Protein AF-A0A2C9L199-F1 (afdb_monomer)

Foldseek 3Di:
DPPDPDDAAEWKDFQDKDKDQDDDFPVCVVVVPPDPDAIKIWGKIKFFCVRPVDQVSVQPDWDFPDQADPPTDTDIFDWGFPDWDDDVVQRMIITGTMHRPDDPVRSVVSNVVNVVCVVVQVVQLVVCQVCLVPVQKKWKWICQRVHHIDIWIDGWDDWDDPDPAKIKTWADTDDDPSHGGIWMARGNPGIFTFHAADPVGITMTMD

Organism: Biomphalaria glabrata (NCBI:txid6526)

Solvent-accessible surface area (backbone atoms only — not comparable to full-atom values): 11311 Å² total; per-residue (Å²): 120,88,95,54,92,66,94,81,50,44,19,60,44,73,75,44,69,47,80,42,87,73,62,74,44,72,66,38,68,75,67,74,50,92,68,72,79,47,63,29,36,34,39,34,33,40,29,14,22,88,74,42,72,47,68,71,53,42,66,73,46,72,48,77,46,77,44,61,43,91,86,38,68,89,43,72,44,78,44,50,59,80,44,76,50,73,40,78,92,50,29,30,22,39,34,37,30,33,36,74,78,74,52,68,68,58,53,50,51,51,43,52,50,40,51,50,47,53,62,48,47,54,54,46,31,66,73,26,46,91,42,25,89,75,68,23,41,28,39,34,47,25,17,48,63,60,42,46,48,44,78,35,71,39,44,51,76,51,77,47,75,80,52,104,78,32,46,35,40,30,27,78,49,78,78,56,88,25,24,35,6,9,44,32,37,39,46,34,78,47,70,28,31,27,60,48,70,49,95,89,69,38,31,36,28,24,88

Mean predicted aligned error: 4.93 Å

pLDDT: mean 90.8, std 9.37, range [50.22, 98.5]

InterPro domains:
  IPR009003 Peptidase S1, PA clan [SSF50494] (42-189)

Nearest PDB structures (foldseek):
  5vx6-assembly1_A  TM=5.239E-01  e=3.974E-01  Bacillus subtilis subsp. subtilis str. 168
  1jyj-assembly1_A  TM=2.561E-01  e=2.816E+00  Homo sapiens
  1qab-assembly1_F  TM=2.633E-01  e=4.352E+00  Homo sapiens
  5vx6-assembly2_B  TM=8.909E-02  e=1.179E+00  Bacillus subtilis subsp. subtilis str. 168

Structure (mmCIF, N/CA/C/O backbone):
data_AF-A0A2C9L199-F1
#
_entry.id   AF-A0A2C9L199-F1
#
loop_
_atom_site.group_PDB
_atom_site.id
_atom_site.type_symbol
_atom_site.label_atom_id
_atom_site.label_alt_id
_atom_site.label_comp_id
_atom_site.label_asym_id
_atom_site.label_entity_id
_atom_site.label_seq_id
_atom_site.pdbx_PDB_ins_code
_atom_site.Cartn_x
_atom_site.Cartn_y
_atom_site.Cartn_z
_atom_site.occupancy
_atom_site.B_iso_or_equiv
_atom_site.auth_seq_id
_atom_site.auth_comp_id
_atom_site.auth_asym_id
_atom_site.auth_atom_id
_atom_site.pdbx_PDB_model_num
ATOM 1 N N . MET A 1 1 ? -15.754 8.294 -11.434 1.00 50.22 1 MET A N 1
ATOM 2 C CA . MET A 1 1 ? -15.777 9.774 -11.381 1.00 50.22 1 MET A CA 1
ATOM 3 C C . MET A 1 1 ? -15.516 10.193 -9.942 1.00 50.22 1 MET A C 1
ATOM 5 O O . MET A 1 1 ? -16.009 9.514 -9.053 1.00 50.22 1 MET A O 1
ATOM 9 N N . LYS A 1 2 ? -14.719 11.241 -9.700 1.00 56.12 2 LYS A N 1
ATOM 10 C CA . LYS A 1 2 ? -14.556 11.824 -8.353 1.00 56.12 2 LYS A CA 1
ATOM 11 C C . LYS A 1 2 ? -15.868 12.516 -7.947 1.00 56.12 2 LYS A C 1
ATOM 13 O O . LYS A 1 2 ? -16.535 13.062 -8.824 1.00 56.12 2 LYS A O 1
ATOM 18 N N . GLY A 1 3 ? -16.266 12.445 -6.675 1.00 58.81 3 GLY A N 1
ATOM 19 C CA . GLY A 1 3 ? -17.515 13.061 -6.192 1.00 58.81 3 GLY A CA 1
ATOM 20 C C . GLY A 1 3 ? -18.831 12.371 -6.602 1.00 58.81 3 GLY A C 1
ATOM 21 O O . GLY A 1 3 ? -19.904 12.936 -6.402 1.00 58.81 3 GLY A O 1
ATOM 22 N N . SER A 1 4 ? -18.798 11.160 -7.173 1.00 67.75 4 SER A N 1
ATOM 23 C CA . SER A 1 4 ? -20.016 10.385 -7.472 1.00 67.75 4 SER A CA 1
ATOM 24 C C . SER A 1 4 ? -20.514 9.595 -6.256 1.00 67.75 4 SER A C 1
ATOM 26 O O . SER A 1 4 ? -19.703 9.050 -5.515 1.00 67.75 4 SER A O 1
ATOM 28 N N . LYS A 1 5 ? -21.837 9.414 -6.117 1.00 72.62 5 LYS A N 1
ATOM 29 C CA . LYS A 1 5 ? -22.463 8.603 -5.046 1.00 72.62 5 LYS A CA 1
ATOM 30 C C . LYS A 1 5 ? -22.294 7.078 -5.196 1.00 72.62 5 LYS A C 1
ATOM 32 O O . LYS A 1 5 ? -22.809 6.327 -4.375 1.00 72.62 5 LYS A O 1
ATOM 37 N N . SER A 1 6 ? -21.638 6.598 -6.252 1.00 79.12 6 SER A N 1
ATOM 38 C CA . SER A 1 6 ? -21.415 5.164 -6.464 1.00 79.12 6 SER A CA 1
ATOM 39 C C . SER A 1 6 ? -20.339 4.628 -5.522 1.00 79.12 6 SER A C 1
ATOM 41 O O . SER A 1 6 ? -19.287 5.257 -5.383 1.00 79.12 6 SER A O 1
ATOM 43 N N . LEU A 1 7 ? -20.563 3.436 -4.960 1.00 83.62 7 LEU A N 1
ATOM 44 C CA . LEU A 1 7 ? -19.547 2.714 -4.197 1.00 83.62 7 LEU A CA 1
ATOM 45 C C . LEU A 1 7 ? -18.272 2.562 -5.038 1.00 83.62 7 LEU A C 1
ATOM 47 O O . LEU A 1 7 ? -18.317 2.096 -6.178 1.00 83.62 7 LEU A O 1
ATOM 51 N N . ARG A 1 8 ? -17.136 2.958 -4.463 1.00 88.38 8 ARG A N 1
ATOM 52 C CA . ARG A 1 8 ? -15.810 2.738 -5.037 1.00 88.38 8 ARG A CA 1
ATOM 53 C C . ARG A 1 8 ? -15.030 1.822 -4.119 1.00 88.38 8 ARG A C 1
ATOM 55 O O . ARG A 1 8 ? -15.041 1.978 -2.905 1.00 88.38 8 ARG A O 1
ATOM 62 N N . THR A 1 9 ? -14.331 0.889 -4.734 1.00 93.25 9 THR A N 1
ATOM 63 C CA . THR A 1 9 ? -13.426 -0.033 -4.061 1.00 93.25 9 THR A CA 1
ATOM 64 C C . THR A 1 9 ? -12.028 0.196 -4.603 1.00 93.25 9 THR A C 1
ATOM 66 O O . THR A 1 9 ? -11.862 0.367 -5.813 1.00 93.25 9 THR A O 1
ATOM 69 N N . GLY A 1 10 ? -11.037 0.148 -3.728 1.00 94.19 10 GLY A N 1
ATOM 70 C CA . GLY A 1 10 ? -9.632 0.188 -4.096 1.00 94.19 10 GLY A CA 1
ATOM 71 C C . GLY A 1 10 ? -8.822 -0.709 -3.177 1.00 94.19 10 GLY A C 1
ATOM 72 O O . GLY A 1 10 ? -9.361 -1.405 -2.315 1.00 94.19 10 GLY A O 1
ATOM 73 N N . SER A 1 11 ? -7.516 -0.689 -3.379 1.00 97.06 11 SER A N 1
ATOM 74 C CA . SER A 1 11 ? -6.556 -1.375 -2.524 1.00 97.06 11 SER A CA 1
ATOM 75 C C . SER A 1 11 ? -5.876 -0.380 -1.584 1.00 97.06 11 SER A C 1
ATOM 77 O O . SER A 1 11 ? -5.923 0.832 -1.793 1.00 97.06 11 SER A O 1
ATOM 79 N N . GLY A 1 12 ? -5.236 -0.888 -0.540 1.00 96.00 12 GLY A N 1
ATOM 80 C CA . GLY A 1 12 ? -4.424 -0.084 0.361 1.00 96.00 12 GLY A CA 1
ATOM 81 C C . GLY A 1 12 ? -3.566 -0.971 1.248 1.00 96.00 12 GLY A C 1
ATOM 82 O O . GLY A 1 12 ? -3.796 -2.178 1.350 1.00 96.00 12 GLY A O 1
ATOM 83 N N . ILE A 1 13 ? -2.577 -0.364 1.894 1.00 96.50 13 ILE A N 1
ATOM 84 C CA . ILE A 1 13 ? -1.652 -1.045 2.798 1.00 96.50 13 ILE A CA 1
ATOM 85 C C . ILE A 1 13 ? -1.701 -0.404 4.184 1.00 96.50 13 ILE A C 1
ATOM 87 O O . ILE A 1 13 ? -1.623 0.815 4.330 1.00 96.50 13 ILE A O 1
ATOM 91 N N . VAL A 1 14 ? -1.817 -1.234 5.222 1.00 97.19 14 VAL A N 1
ATOM 92 C CA . VAL A 1 14 ? -1.644 -0.790 6.610 1.00 97.19 14 VAL A CA 1
ATOM 93 C C . VAL A 1 14 ? -0.146 -0.663 6.871 1.00 97.19 14 VAL A C 1
ATOM 95 O O . VAL A 1 14 ? 0.569 -1.661 6.884 1.00 97.19 14 VAL A O 1
ATOM 98 N N . LYS A 1 15 ? 0.330 0.566 7.068 1.00 96.00 15 LYS A N 1
ATOM 99 C CA . LYS A 1 15 ? 1.745 0.894 7.291 1.00 96.00 15 LYS A CA 1
ATOM 100 C C . LYS A 1 15 ? 2.148 0.879 8.752 1.00 96.00 15 LYS A C 1
ATOM 102 O O . LYS A 1 15 ? 3.305 0.633 9.059 1.00 96.00 15 LYS A O 1
ATOM 107 N N . ALA A 1 16 ? 1.217 1.190 9.644 1.00 96.88 16 ALA A N 1
ATOM 108 C CA . ALA A 1 16 ? 1.479 1.198 11.071 1.00 96.88 16 ALA A CA 1
ATOM 109 C C . ALA A 1 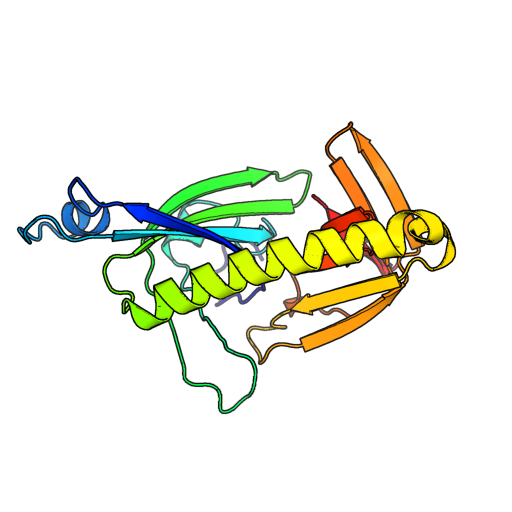16 ? 0.195 0.979 11.862 1.00 96.88 16 ALA A C 1
ATOM 111 O O . ALA A 1 16 ? -0.899 1.348 11.430 1.00 96.88 16 ALA A O 1
ATOM 112 N N . VAL A 1 17 ? 0.360 0.427 13.061 1.00 96.62 17 VAL A N 1
ATOM 113 C CA . VAL A 1 17 ? -0.707 0.274 14.050 1.00 96.62 17 VAL A CA 1
ATOM 114 C C . VAL A 1 17 ? -0.225 0.868 15.367 1.00 96.62 17 VAL A C 1
ATOM 116 O O . VAL A 1 17 ? 0.598 0.284 16.076 1.00 96.62 17 VAL A O 1
ATOM 119 N N . ILE A 1 18 ? -0.738 2.050 15.691 1.00 95.56 18 ILE A N 1
ATOM 120 C CA . ILE A 1 18 ? -0.311 2.846 16.840 1.00 95.56 18 ILE A CA 1
ATOM 121 C C . ILE A 1 18 ? -1.309 2.626 17.974 1.00 95.56 18 ILE A C 1
ATOM 123 O O . ILE A 1 18 ? -2.512 2.786 17.791 1.00 95.56 18 ILE A O 1
ATOM 127 N N . LYS A 1 19 ? -0.812 2.239 19.154 1.00 93.81 19 LYS A N 1
ATOM 128 C CA . LYS A 1 19 ? -1.625 2.056 20.365 1.00 93.81 19 LYS A CA 1
ATOM 129 C C . LYS A 1 19 ? -1.560 3.311 21.224 1.00 93.81 19 LYS A C 1
ATOM 131 O O . LYS A 1 19 ? -0.477 3.692 21.666 1.00 93.81 19 LYS A O 1
ATOM 136 N N . TRP A 1 20 ? -2.720 3.843 21.579 1.00 91.12 20 TRP A N 1
ATOM 137 C CA . TRP A 1 20 ? -2.856 4.958 22.503 1.00 91.12 20 TRP A CA 1
ATOM 138 C C . TRP A 1 20 ? -3.371 4.450 23.849 1.00 91.12 20 TRP A C 1
ATOM 140 O O . TRP A 1 20 ? -4.387 3.759 23.933 1.00 91.12 20 TRP A O 1
ATOM 150 N N . LYS A 1 21 ? -2.605 4.725 24.911 1.00 80.31 21 LYS A N 1
ATOM 151 C CA . LYS A 1 21 ? -2.875 4.231 26.274 1.00 80.31 21 LYS A CA 1
ATOM 152 C C . LYS A 1 21 ? -3.556 5.260 27.178 1.00 80.31 21 LYS A C 1
ATOM 154 O O . LYS A 1 21 ? -3.957 4.897 28.274 1.00 80.31 21 LYS A O 1
ATOM 159 N N . ARG A 1 22 ? -3.603 6.530 26.771 1.00 75.62 22 ARG A N 1
ATOM 160 C CA . ARG A 1 22 ? -4.098 7.647 27.584 1.00 75.62 22 ARG A CA 1
ATOM 161 C C . ARG A 1 22 ? -4.940 8.581 26.729 1.00 75.62 22 ARG A C 1
ATOM 163 O O . ARG A 1 22 ? -4.673 8.733 25.536 1.00 75.62 22 ARG A O 1
ATOM 170 N N . GLY A 1 23 ? -5.906 9.230 27.369 1.00 76.19 23 GLY A N 1
ATOM 171 C CA . GLY A 1 23 ? -6.819 10.170 26.731 1.00 76.19 23 GLY A CA 1
ATOM 172 C C . GLY A 1 23 ? -8.068 9.508 26.152 1.00 76.19 23 GLY A C 1
ATOM 173 O O . GLY A 1 23 ? -8.107 8.311 25.873 1.00 76.19 23 GLY A O 1
ATOM 174 N N . ARG A 1 24 ? -9.111 10.323 25.975 1.00 79.50 24 ARG A N 1
ATOM 175 C CA . ARG A 1 24 ? -10.386 9.894 25.391 1.00 79.50 24 ARG A CA 1
ATOM 176 C C . ARG A 1 24 ? -10.207 9.523 23.922 1.00 79.50 24 ARG A C 1
ATOM 178 O O . ARG A 1 24 ? -9.628 10.308 23.169 1.00 79.50 24 ARG A O 1
ATOM 185 N N . CYS A 1 25 ? -10.757 8.372 23.536 1.00 83.94 25 CYS A N 1
ATOM 186 C CA . CYS A 1 25 ? -10.909 7.977 22.141 1.00 83.94 25 CYS A CA 1
ATOM 187 C C . CYS A 1 25 ? -11.573 9.133 21.364 1.00 83.9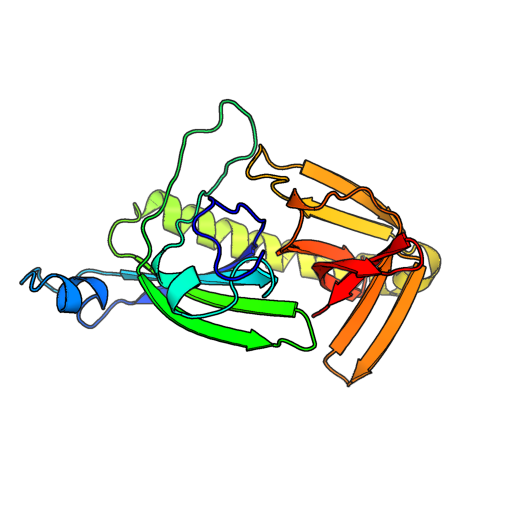4 25 CYS A C 1
ATOM 189 O O . CYS A 1 25 ? -12.609 9.643 21.803 1.00 83.94 25 CYS A O 1
ATOM 191 N N . PRO A 1 26 ? -11.005 9.579 20.230 1.00 83.25 26 PRO A N 1
ATOM 192 C CA . PRO A 1 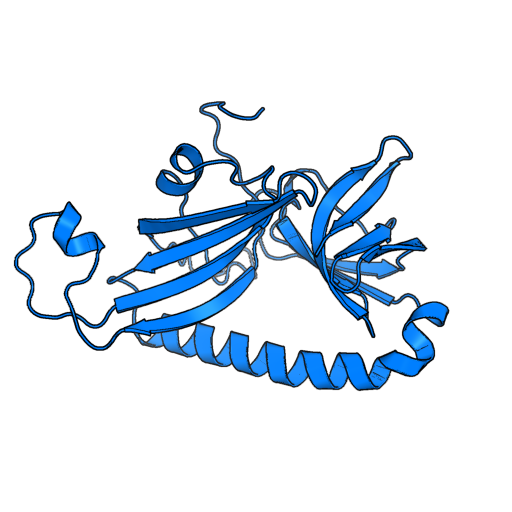26 ? -11.605 10.645 19.430 1.00 83.25 26 PRO A CA 1
ATOM 193 C C . PRO A 1 26 ? -13.059 10.362 19.015 1.00 83.25 26 PRO A C 1
ATOM 195 O O . PRO A 1 26 ? -13.873 11.281 18.997 1.00 83.25 26 PRO A O 1
ATOM 198 N N . ILE A 1 27 ? -13.407 9.089 18.793 1.00 81.31 27 ILE A N 1
ATOM 199 C CA . ILE A 1 27 ? -14.770 8.650 18.449 1.00 81.31 27 ILE A CA 1
ATOM 200 C C . ILE A 1 27 ? -15.756 8.935 19.590 1.00 81.31 27 ILE A C 1
ATOM 202 O O . ILE A 1 27 ? -16.865 9.405 19.344 1.00 81.31 27 ILE A O 1
ATOM 206 N N . ASP A 1 28 ? -15.349 8.729 20.848 1.00 72.69 28 ASP A N 1
ATOM 207 C CA . ASP A 1 28 ? -16.223 8.954 22.009 1.00 72.69 28 ASP A CA 1
ATOM 208 C C . ASP A 1 28 ? -16.608 10.432 22.160 1.00 72.69 28 ASP A C 1
ATOM 210 O O . ASP A 1 28 ? -17.718 10.737 22.600 1.00 72.69 28 ASP A O 1
ATOM 214 N N . ARG A 1 29 ? -15.721 11.358 21.753 1.00 64.25 29 ARG A N 1
ATOM 215 C CA . ARG A 1 29 ? -16.032 12.799 21.724 1.00 64.25 29 ARG A CA 1
ATOM 216 C C . ARG A 1 29 ? -17.127 13.121 20.715 1.00 64.25 29 ARG A C 1
ATOM 218 O O . ARG A 1 29 ? -17.928 14.008 20.971 1.00 64.25 29 ARG A O 1
ATOM 225 N N . TYR A 1 30 ? -17.151 12.410 19.592 1.00 64.31 30 TYR A N 1
ATOM 226 C CA . TYR A 1 30 ? -18.154 12.608 18.552 1.00 64.31 30 TYR A CA 1
ATOM 227 C C . TYR A 1 30 ? -19.511 12.015 18.951 1.00 64.31 30 TYR A C 1
ATOM 229 O O . TYR A 1 30 ? -20.556 12.586 18.661 1.00 64.31 30 TYR A O 1
ATOM 237 N N . GLN A 1 31 ? -19.502 10.888 19.668 1.00 67.94 31 GLN A N 1
ATOM 238 C CA . GLN A 1 31 ? -20.718 10.176 20.072 1.00 67.94 31 GLN A CA 1
ATOM 239 C C . GLN A 1 31 ? -21.296 10.632 21.425 1.00 67.94 31 GLN A C 1
ATOM 241 O O . GLN A 1 31 ? -22.269 10.041 21.890 1.00 67.94 31 GLN A O 1
ATOM 246 N N . ASN A 1 32 ? -20.709 11.645 22.083 1.00 65.62 32 ASN A N 1
ATOM 247 C CA . ASN A 1 32 ? -21.075 12.086 23.440 1.00 65.62 32 ASN A CA 1
ATOM 248 C C . ASN A 1 32 ? -21.171 10.930 24.457 1.00 65.62 32 ASN A C 1
ATOM 250 O O . ASN A 1 32 ? -21.944 10.984 25.415 1.00 65.62 32 ASN A O 1
ATOM 254 N N . SER A 1 33 ? -20.385 9.864 24.264 1.00 64.69 33 SER A N 1
ATOM 255 C CA . SER A 1 33 ? -20.436 8.696 25.139 1.00 64.69 33 SER A CA 1
ATOM 256 C C . SER A 1 33 ? -19.431 8.864 26.283 1.00 64.69 33 SER A C 1
ATOM 258 O O . SER A 1 33 ? -18.224 8.973 26.072 1.00 64.69 33 SER A O 1
ATOM 260 N N . PHE A 1 34 ? -19.925 8.922 27.523 1.00 59.59 34 PHE A N 1
ATOM 261 C CA . PHE A 1 34 ? -19.111 9.028 28.743 1.00 59.59 34 PHE A CA 1
ATOM 262 C C . PHE A 1 34 ? -18.516 7.669 29.145 1.00 59.59 34 PHE A C 1
ATOM 264 O O . PHE A 1 34 ? -18.682 7.193 30.269 1.00 59.59 34 PHE A O 1
ATOM 271 N N . LYS A 1 35 ? -17.839 6.994 28.213 1.00 60.88 35 LYS A N 1
ATOM 272 C CA . LYS A 1 35 ? -17.130 5.753 28.533 1.00 60.88 35 LYS A CA 1
ATOM 273 C C . LYS A 1 35 ? -15.764 6.092 29.156 1.00 60.88 35 LYS A C 1
ATOM 275 O O . LYS A 1 35 ? -15.116 7.042 28.712 1.00 60.88 35 LYS A O 1
ATOM 280 N N . PRO A 1 36 ? -15.334 5.361 30.205 1.00 60.81 36 PRO A N 1
ATOM 281 C CA . PRO A 1 36 ? -14.030 5.570 30.837 1.00 60.81 36 PRO A CA 1
ATOM 282 C C . PRO A 1 36 ? -12.899 5.389 29.821 1.00 60.81 36 PRO A C 1
ATOM 284 O O . PRO A 1 36 ? -13.115 4.775 28.778 1.00 60.81 36 PRO A O 1
ATOM 287 N N . GLU A 1 37 ? -11.709 5.917 30.133 1.00 61.22 37 GLU A N 1
ATOM 288 C CA . GLU A 1 37 ? -10.519 5.899 29.270 1.00 61.22 37 GLU A CA 1
ATOM 289 C C . GLU A 1 37 ? -10.288 4.523 28.628 1.00 61.22 37 GLU A C 1
ATOM 291 O O . GLU A 1 37 ? -9.718 3.607 29.223 1.00 61.22 37 GLU A O 1
ATOM 296 N N . LYS A 1 38 ? -10.758 4.370 27.388 1.00 70.62 38 LYS A N 1
ATOM 297 C CA . LYS A 1 38 ? -10.537 3.170 26.598 1.00 70.62 38 LYS A CA 1
ATOM 298 C C . LYS A 1 38 ? -9.224 3.306 25.856 1.00 70.62 38 LYS A C 1
ATOM 300 O O . LYS A 1 38 ? -8.942 4.327 25.232 1.00 70.62 38 LYS A O 1
ATOM 305 N N . GLN A 1 39 ? -8.448 2.230 25.881 1.00 85.81 39 GLN A N 1
ATOM 306 C CA . GLN A 1 39 ? -7.393 2.031 24.902 1.00 85.81 39 GLN A CA 1
ATOM 307 C C . GLN A 1 39 ? -7.994 2.145 23.496 1.00 85.81 39 GLN A C 1
ATOM 309 O O . GLN A 1 39 ? -9.039 1.559 23.216 1.00 85.81 39 GLN A O 1
ATOM 314 N N . TRP A 1 40 ? -7.308 2.869 22.620 1.00 90.69 40 TRP A N 1
ATOM 315 C CA . TRP A 1 40 ? -7.702 3.029 21.227 1.00 90.69 40 TRP A CA 1
ATOM 316 C C . TRP A 1 40 ? -6.492 2.931 20.306 1.00 90.69 40 TRP A C 1
ATOM 318 O O . TRP A 1 40 ? -5.338 2.909 20.758 1.00 90.69 40 TRP A O 1
ATOM 328 N N . TRP A 1 41 ? -6.755 2.819 19.008 1.00 93.50 41 TRP A N 1
ATOM 329 C CA . TRP A 1 41 ? -5.719 2.582 18.013 1.00 93.50 41 TRP A CA 1
ATOM 330 C C . TRP A 1 41 ? -5.875 3.493 16.805 1.00 93.50 41 TRP A C 1
ATOM 332 O O . TRP A 1 41 ? -6.990 3.847 16.425 1.00 93.50 41 TRP A O 1
ATOM 342 N N . THR A 1 42 ? -4.741 3.817 16.192 1.00 95.56 42 THR A N 1
ATOM 343 C CA . THR A 1 42 ? -4.671 4.432 14.865 1.00 95.56 42 THR A CA 1
ATOM 344 C C . THR A 1 42 ? -4.059 3.427 13.903 1.00 95.56 42 THR A C 1
ATOM 346 O O . THR A 1 42 ? -2.935 2.967 14.121 1.00 95.56 42 THR A O 1
ATOM 349 N N . LEU A 1 43 ? -4.782 3.095 12.838 1.00 96.62 43 LEU A N 1
ATOM 350 C CA . LEU A 1 43 ? -4.243 2.396 11.679 1.00 96.62 43 LEU A CA 1
ATOM 351 C C . LEU A 1 43 ? -3.817 3.451 10.664 1.00 96.62 43 LEU A C 1
ATOM 353 O O . LEU A 1 43 ? -4.655 4.209 10.183 1.00 96.62 43 LEU A O 1
ATOM 357 N N . ARG A 1 44 ? -2.529 3.503 10.336 1.00 97.19 44 ARG A N 1
ATOM 358 C CA . ARG A 1 44 ? -2.046 4.356 9.251 1.00 97.19 44 ARG A CA 1
ATOM 359 C C . ARG A 1 44 ? -2.155 3.578 7.948 1.00 97.19 44 ARG A C 1
ATOM 361 O O . ARG A 1 44 ? -1.439 2.591 7.775 1.00 97.19 44 ARG A O 1
ATOM 368 N N . VAL A 1 45 ? -3.055 3.994 7.066 1.00 97.12 45 VAL A N 1
ATOM 369 C CA . VAL A 1 45 ? -3.353 3.315 5.799 1.00 97.12 45 VAL A CA 1
ATOM 370 C C . VAL A 1 45 ? -2.901 4.186 4.643 1.00 97.12 45 VAL A C 1
ATOM 372 O O . VAL A 1 45 ? -3.214 5.371 4.611 1.00 97.12 45 VAL A O 1
ATOM 375 N N . LEU A 1 46 ? -2.179 3.596 3.696 1.00 96.38 46 LEU A N 1
ATOM 376 C CA . LEU A 1 46 ? -1.756 4.274 2.479 1.00 96.38 46 LEU A CA 1
ATOM 377 C C . LEU A 1 46 ? -2.495 3.672 1.275 1.00 96.38 46 LEU A C 1
ATOM 379 O O . LEU A 1 46 ? -2.615 2.451 1.157 1.00 96.38 46 LEU A O 1
ATOM 383 N N . THR A 1 47 ? -3.037 4.535 0.422 1.00 96.56 47 THR A N 1
ATOM 384 C CA . THR A 1 47 ? -3.778 4.194 -0.803 1.00 96.56 47 THR A CA 1
ATOM 385 C C . THR A 1 47 ? -3.547 5.278 -1.864 1.00 96.56 47 THR A C 1
ATOM 387 O O . THR A 1 47 ? -2.770 6.207 -1.641 1.00 96.56 47 THR A O 1
ATOM 390 N N . ALA A 1 48 ? -4.200 5.175 -3.023 1.00 95.38 48 ALA A N 1
ATOM 391 C CA . ALA A 1 48 ? -4.117 6.196 -4.060 1.00 95.38 48 ALA A CA 1
ATOM 392 C C . ALA A 1 48 ? -5.108 7.350 -3.814 1.00 95.38 48 ALA A C 1
ATOM 394 O O . ALA A 1 48 ? -6.243 7.129 -3.378 1.00 95.38 48 ALA A O 1
ATOM 395 N N . ALA A 1 49 ? -4.719 8.586 -4.140 1.00 94.25 49 ALA A N 1
ATOM 396 C CA . ALA A 1 49 ? -5.587 9.767 -4.010 1.00 94.25 49 ALA A CA 1
ATOM 397 C C . ALA A 1 49 ? -6.795 9.729 -4.960 1.00 94.25 49 ALA A C 1
ATOM 399 O O . ALA A 1 49 ? -7.807 10.391 -4.733 1.00 94.25 49 ALA A O 1
ATOM 400 N N . ASN A 1 50 ? -6.720 8.941 -6.030 1.00 91.44 50 ASN A N 1
ATOM 401 C CA . ASN A 1 50 ? -7.844 8.663 -6.913 1.00 91.44 50 ASN A CA 1
ATOM 402 C C . ASN A 1 50 ? -8.886 7.698 -6.298 1.00 91.44 50 ASN A C 1
ATOM 404 O O . ASN A 1 50 ? -10.030 7.678 -6.769 1.00 91.44 50 ASN A O 1
ATOM 408 N N . VAL A 1 51 ? -8.522 6.957 -5.239 1.00 92.88 51 VAL A N 1
ATOM 409 C CA . VAL A 1 51 ? -9.432 6.117 -4.443 1.00 92.88 51 VAL A CA 1
ATOM 410 C C . VAL A 1 51 ? -10.10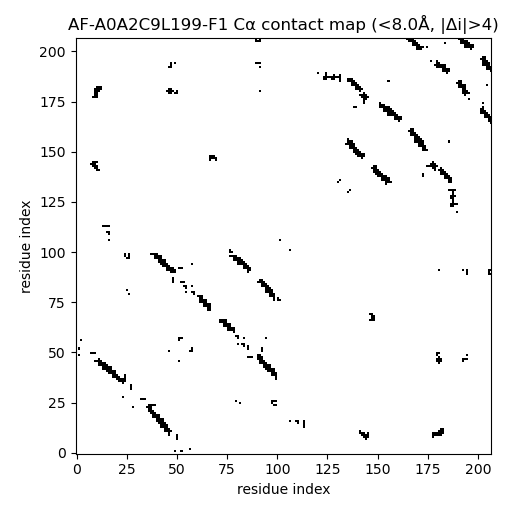3 6.971 -3.370 1.00 92.88 51 VAL A C 1
ATOM 412 O O . VAL A 1 51 ? -11.332 7.004 -3.321 1.00 92.88 51 VAL A O 1
ATOM 415 N N . ILE A 1 52 ? -9.307 7.686 -2.562 1.00 93.38 52 ILE A N 1
ATOM 416 C CA . ILE A 1 52 ? -9.781 8.585 -1.494 1.00 93.38 52 ILE A CA 1
ATOM 417 C C . ILE A 1 52 ? -9.099 9.945 -1.645 1.00 93.38 52 ILE A C 1
ATOM 419 O O . ILE A 1 52 ? -7.911 10.092 -1.349 1.00 93.38 52 ILE A O 1
ATOM 423 N N . PHE A 1 53 ? -9.862 10.933 -2.113 1.00 90.44 53 PHE A N 1
ATOM 424 C CA . PHE A 1 53 ? -9.336 12.232 -2.530 1.00 90.44 53 PHE A CA 1
ATOM 425 C C . PHE A 1 53 ? -9.425 13.332 -1.465 1.00 90.44 53 PHE A C 1
ATOM 427 O O . PHE A 1 53 ? -8.603 14.253 -1.452 1.00 90.44 53 PHE A O 1
ATOM 434 N N . ASP A 1 54 ? -10.440 13.304 -0.609 1.00 88.75 54 ASP A N 1
ATOM 435 C CA . ASP A 1 54 ? -10.687 14.344 0.388 1.00 88.75 54 ASP A CA 1
ATOM 436 C C . ASP A 1 54 ? -11.323 13.785 1.665 1.00 88.75 54 ASP A C 1
ATOM 438 O O . ASP A 1 54 ? -11.653 12.601 1.755 1.00 88.75 54 ASP A O 1
ATOM 442 N N . ASP A 1 55 ? -11.480 14.659 2.659 1.00 90.88 55 ASP A N 1
ATOM 443 C CA . ASP A 1 55 ? -12.042 14.314 3.963 1.00 90.88 55 ASP A CA 1
ATOM 444 C C . ASP A 1 55 ? -13.484 13.806 3.857 1.00 90.88 55 ASP A C 1
ATOM 446 O O . ASP A 1 55 ? -13.908 12.975 4.658 1.00 90.88 55 ASP A O 1
ATOM 450 N N . SER A 1 56 ? -14.250 14.274 2.866 1.00 90.75 56 SER A N 1
ATOM 451 C CA . SER A 1 56 ? -15.623 13.816 2.648 1.00 90.75 56 SER A CA 1
ATOM 452 C C . SER A 1 56 ? -15.631 12.353 2.216 1.00 90.75 56 SER A C 1
ATOM 454 O O . SER A 1 56 ? -16.327 11.535 2.815 1.00 90.75 56 SER A O 1
ATOM 456 N N . GLU A 1 57 ? -14.810 11.990 1.231 1.00 91.38 57 GLU A N 1
ATOM 457 C CA . GLU A 1 57 ? -14.655 10.602 0.790 1.00 91.38 57 GLU A CA 1
ATOM 458 C C . GLU A 1 57 ? -14.082 9.717 1.910 1.00 91.38 57 GLU A C 1
ATOM 460 O O . GLU A 1 57 ? -14.563 8.603 2.139 1.00 91.38 57 GLU A O 1
ATOM 465 N N . ALA A 1 58 ? -13.103 10.231 2.656 1.00 91.88 58 ALA A N 1
ATOM 466 C CA . ALA A 1 58 ? -12.473 9.510 3.754 1.00 91.88 58 ALA A CA 1
ATOM 467 C C . ALA A 1 58 ? -13.464 9.206 4.893 1.00 91.88 58 ALA A C 1
ATOM 469 O O . ALA A 1 58 ? -13.518 8.077 5.377 1.00 91.88 58 ALA A O 1
ATOM 470 N N . ASN A 1 59 ? -14.316 10.164 5.268 1.00 89.69 59 ASN A N 1
ATOM 471 C CA . ASN A 1 59 ? -15.326 9.988 6.319 1.00 89.69 59 ASN A CA 1
ATOM 472 C C . ASN A 1 59 ? -16.432 8.977 5.968 1.00 89.69 59 ASN A C 1
ATOM 474 O O . ASN A 1 59 ? -17.128 8.505 6.864 1.00 89.69 59 ASN A O 1
ATOM 478 N N . HIS A 1 60 ? -16.585 8.622 4.690 1.00 89.75 60 HIS A N 1
ATOM 479 C CA . HIS A 1 60 ? -17.527 7.598 4.225 1.00 89.75 60 HIS A CA 1
ATOM 480 C C . HIS A 1 60 ? -16.826 6.290 3.822 1.00 89.75 60 HIS A C 1
ATOM 482 O O . HIS A 1 60 ? -17.407 5.460 3.122 1.00 89.75 60 HIS A O 1
ATOM 488 N N . THR A 1 61 ? -15.573 6.100 4.239 1.00 90.88 61 THR A N 1
ATOM 489 C CA . THR A 1 61 ? -14.781 4.908 3.929 1.00 90.88 61 THR A CA 1
ATOM 490 C C . THR A 1 61 ? -14.842 3.886 5.063 1.00 90.88 61 THR A C 1
ATOM 492 O O . THR A 1 61 ? -14.710 4.215 6.238 1.00 90.88 61 THR A O 1
ATOM 495 N N . THR A 1 62 ? -14.946 2.609 4.698 1.00 92.75 62 THR A N 1
ATOM 496 C CA . THR A 1 62 ? -14.745 1.467 5.601 1.00 92.75 62 THR A CA 1
ATOM 497 C C . THR A 1 62 ? -13.524 0.664 5.173 1.00 92.75 62 THR A C 1
ATOM 499 O O . THR A 1 62 ? -13.259 0.534 3.977 1.00 92.75 62 THR A O 1
ATOM 502 N N . LEU A 1 63 ? -12.814 0.057 6.125 1.00 95.00 63 LEU A N 1
ATOM 503 C CA . LEU A 1 63 ? -11.688 -0.828 5.819 1.00 95.00 63 LEU A CA 1
ATOM 504 C C . LEU A 1 63 ? -12.120 -2.289 5.921 1.00 95.00 63 LEU A C 1
ATOM 506 O O . LEU A 1 63 ? -12.627 -2.705 6.960 1.00 95.00 63 LEU A O 1
ATOM 510 N N . ARG A 1 64 ? -11.861 -3.089 4.884 1.00 95.31 64 ARG A N 1
ATOM 511 C CA . ARG A 1 64 ? -12.004 -4.550 4.937 1.00 95.31 64 ARG A CA 1
ATOM 512 C C . ARG A 1 64 ? -10.626 -5.190 5.054 1.00 95.31 64 ARG A C 1
ATOM 514 O O . ARG A 1 64 ? -9.793 -5.043 4.165 1.00 95.31 64 ARG A O 1
ATOM 521 N N . LEU A 1 65 ? -10.384 -5.891 6.155 1.00 95.44 65 LEU A N 1
ATOM 522 C CA . LEU A 1 65 ? -9.102 -6.522 6.464 1.00 95.44 65 LEU A CA 1
ATOM 523 C C . LEU A 1 65 ? -9.136 -8.030 6.179 1.00 95.44 65 LEU A C 1
ATOM 525 O O . LEU A 1 65 ? -10.188 -8.660 6.222 1.00 95.44 65 LEU A O 1
ATOM 529 N N . PHE A 1 66 ? -7.957 -8.608 5.929 1.00 95.50 66 PHE A N 1
ATOM 530 C CA . PHE A 1 66 ? -7.725 -10.056 5.778 1.00 95.50 66 PHE A CA 1
ATOM 531 C C . PHE A 1 66 ? -8.569 -10.771 4.705 1.00 95.50 66 PHE A C 1
ATOM 533 O O . PHE A 1 66 ? -8.844 -11.964 4.841 1.00 95.50 66 PHE A O 1
ATOM 540 N N . TYR A 1 67 ? -8.980 -10.075 3.639 1.00 96.44 67 TYR A N 1
ATOM 541 C CA . TYR A 1 67 ? -9.788 -10.676 2.574 1.00 96.44 67 TYR A CA 1
ATOM 542 C C . TYR A 1 67 ? -8.942 -11.454 1.551 1.00 96.44 67 TYR A C 1
ATOM 544 O O . TYR A 1 67 ? -8.785 -11.067 0.392 1.00 96.44 67 TYR A O 1
ATOM 552 N N . ASP A 1 68 ? -8.348 -12.556 1.991 1.00 96.50 68 ASP A N 1
ATOM 553 C CA . ASP A 1 68 ? -7.332 -13.277 1.217 1.00 96.50 68 ASP A CA 1
ATOM 554 C C . ASP A 1 68 ? -7.947 -14.261 0.212 1.00 96.50 68 ASP A C 1
ATOM 556 O O . ASP A 1 68 ? -7.399 -14.492 -0.865 1.00 96.50 68 ASP A O 1
ATOM 560 N N . LYS A 1 69 ? -9.107 -14.823 0.555 1.00 96.62 69 LYS A N 1
ATOM 561 C CA . LYS A 1 69 ? -9.864 -15.824 -0.207 1.00 96.62 69 LYS A CA 1
ATOM 562 C C . LYS A 1 69 ? -11.361 -15.526 -0.114 1.00 96.62 69 LYS A C 1
ATOM 564 O O . LYS A 1 69 ? -11.777 -14.776 0.762 1.00 96.62 69 LYS A O 1
ATOM 569 N N . GLU A 1 70 ? -12.168 -16.116 -0.992 1.00 94.44 70 GLU A N 1
ATOM 570 C CA . GLU A 1 70 ? -13.627 -15.897 -1.020 1.00 94.44 70 GLU A CA 1
ATOM 571 C C . GLU A 1 70 ? -14.317 -16.271 0.296 1.00 94.44 70 GLU A C 1
ATOM 573 O O . GLU A 1 70 ? -15.224 -15.569 0.725 1.00 94.44 70 GLU A O 1
ATOM 578 N N . ASP A 1 71 ? -13.824 -17.312 0.963 1.00 94.94 71 ASP A N 1
ATOM 579 C CA . ASP A 1 71 ? -14.290 -17.828 2.251 1.00 94.94 71 ASP A CA 1
ATOM 580 C C . ASP A 1 71 ? -13.640 -17.140 3.464 1.00 94.94 71 ASP A C 1
ATOM 582 O O . ASP A 1 71 ? -13.862 -17.547 4.606 1.00 94.94 71 ASP A O 1
ATOM 586 N N . SER A 1 72 ? -12.817 -16.106 3.252 1.00 93.94 72 SER A N 1
ATOM 587 C CA . SER A 1 72 ? -12.203 -15.389 4.372 1.00 93.94 72 SER A CA 1
ATOM 588 C C . SER A 1 72 ? -13.273 -14.692 5.212 1.00 93.94 72 SER A C 1
ATOM 590 O O . SER A 1 72 ? -14.167 -14.053 4.648 1.00 93.94 72 SER A O 1
ATOM 592 N N . PRO A 1 73 ? -13.167 -14.750 6.551 1.00 93.12 73 PRO A N 1
ATOM 593 C CA . PRO A 1 73 ? -14.119 -14.091 7.425 1.00 93.12 73 PRO A CA 1
ATOM 594 C C . PRO A 1 73 ? -14.143 -12.593 7.133 1.00 93.12 73 PRO A C 1
ATOM 596 O O . PRO A 1 73 ? -13.103 -11.955 6.944 1.00 93.12 73 PRO A O 1
ATOM 599 N N . GLU A 1 74 ? -15.343 -12.027 7.099 1.00 91.44 74 GLU A N 1
ATOM 600 C CA . GLU A 1 74 ? -15.511 -10.603 6.880 1.00 91.44 74 GLU A CA 1
ATOM 601 C C . GLU A 1 74 ? -15.062 -9.827 8.124 1.00 91.44 74 GLU A C 1
ATOM 603 O O . GLU A 1 74 ? -15.697 -9.865 9.175 1.00 91.44 74 GLU A O 1
ATOM 608 N N . VAL A 1 75 ? -13.931 -9.129 8.005 1.00 92.69 75 VAL A N 1
ATOM 609 C CA . VAL A 1 75 ? -13.414 -8.235 9.045 1.00 92.69 75 VAL A CA 1
ATOM 610 C C . VAL A 1 75 ? -13.500 -6.804 8.533 1.00 92.69 75 VAL A C 1
ATOM 612 O O . VAL A 1 75 ? -12.536 -6.261 7.992 1.00 92.69 75 VAL A O 1
ATOM 615 N N . VAL A 1 76 ? -14.683 -6.208 8.672 1.00 91.69 76 VAL A N 1
ATOM 616 C CA . VAL A 1 76 ? -14.919 -4.795 8.357 1.00 91.69 76 VAL A CA 1
ATOM 617 C C . VAL A 1 76 ? -14.689 -3.962 9.609 1.00 91.69 76 VAL A C 1
ATOM 619 O O . VAL A 1 76 ? -15.236 -4.243 10.673 1.00 91.69 76 VAL A O 1
ATOM 622 N N . VAL A 1 77 ? -13.852 -2.940 9.480 1.00 87.38 77 VAL A N 1
ATOM 623 C CA . VAL A 1 77 ? -13.527 -2.010 10.555 1.00 87.38 77 VAL A CA 1
ATOM 624 C C . VAL A 1 77 ? -14.155 -0.663 10.238 1.00 87.38 77 VAL A C 1
ATOM 626 O O . VAL A 1 77 ? -13.771 0.002 9.272 1.00 87.38 77 VAL A O 1
ATOM 629 N N . ASN A 1 78 ? -15.078 -0.251 11.103 1.00 83.94 78 ASN A N 1
ATOM 630 C CA . ASN A 1 78 ? -15.544 1.124 11.155 1.00 83.94 78 ASN A CA 1
ATOM 631 C C . ASN A 1 78 ? -14.440 1.979 11.772 1.00 83.94 78 ASN A C 1
ATOM 633 O O . ASN A 1 78 ? -13.982 1.735 12.896 1.00 83.94 78 ASN A O 1
ATOM 637 N N . VAL A 1 79 ? -13.979 2.959 11.006 1.00 86.38 79 VAL A N 1
ATOM 638 C CA . VAL A 1 79 ? -12.908 3.860 11.413 1.00 86.38 79 VAL A CA 1
ATOM 639 C C . VAL A 1 79 ? -13.396 5.294 11.333 1.00 86.38 79 VAL A C 1
ATOM 641 O O . VAL A 1 79 ? -14.127 5.664 10.422 1.00 86.38 79 VAL A O 1
ATOM 644 N N . MET A 1 80 ? -12.971 6.109 12.290 1.00 89.44 80 MET A N 1
ATOM 645 C CA . MET A 1 80 ? -13.052 7.558 12.166 1.00 89.44 80 MET A CA 1
ATOM 646 C C . MET A 1 80 ? -11.743 8.034 11.556 1.00 89.44 80 MET A C 1
ATOM 648 O O . MET A 1 80 ? -10.675 7.764 12.107 1.00 89.44 80 MET A O 1
ATOM 652 N N . ILE A 1 81 ? -11.799 8.746 10.438 1.00 90.88 81 ILE A N 1
ATOM 653 C CA . ILE A 1 81 ? -10.590 9.314 9.850 1.00 90.88 81 ILE A CA 1
ATOM 654 C C . ILE A 1 81 ? -10.234 10.583 10.620 1.00 90.88 81 ILE A C 1
ATOM 656 O O . ILE A 1 81 ? -10.984 11.553 10.617 1.00 90.88 81 ILE A O 1
ATOM 660 N N . SER A 1 82 ? -9.108 10.564 11.336 1.00 90.50 82 SER A N 1
ATOM 661 C CA . SER A 1 82 ? -8.651 11.733 12.099 1.00 90.50 82 SER A CA 1
ATOM 662 C C . SER A 1 82 ? -7.803 12.691 11.273 1.00 90.50 82 SER A C 1
ATOM 664 O O . SER A 1 82 ? -7.665 13.850 11.647 1.00 90.50 82 SER A O 1
ATOM 666 N N . ASN A 1 83 ? -7.181 12.189 10.206 1.00 91.56 83 ASN A N 1
ATOM 667 C CA . ASN A 1 83 ? -6.302 12.957 9.336 1.00 91.56 83 ASN A CA 1
ATOM 668 C C . ASN A 1 83 ? -6.238 12.310 7.947 1.00 91.56 83 ASN A C 1
ATOM 670 O O . ASN A 1 83 ? -6.146 11.081 7.847 1.00 91.56 83 ASN A O 1
ATOM 674 N N . VAL A 1 84 ? -6.235 13.148 6.910 1.00 92.62 84 VAL A N 1
ATOM 675 C CA . VAL A 1 84 ? -5.974 12.782 5.516 1.00 92.62 84 VAL A CA 1
ATOM 676 C C . VAL A 1 84 ? -4.838 13.665 5.015 1.00 92.62 84 VAL A C 1
ATOM 678 O O . VAL A 1 84 ? -4.987 14.879 4.896 1.00 92.62 84 VAL A O 1
ATOM 681 N N . SER A 1 85 ? -3.699 13.058 4.692 1.00 93.44 85 SER A N 1
ATOM 682 C CA . SER A 1 85 ? -2.635 13.734 3.947 1.00 93.44 85 SER A CA 1
ATOM 683 C C . SER A 1 85 ? -2.657 13.236 2.512 1.00 93.44 85 SER A C 1
ATOM 685 O O . SER A 1 85 ? -2.671 12.027 2.284 1.00 93.44 85 SER A O 1
ATOM 687 N N . LYS A 1 86 ? -2.670 14.151 1.542 1.00 92.00 86 LYS A N 1
ATOM 688 C CA . LYS A 1 86 ? -2.714 13.801 0.122 1.00 92.00 86 LYS A CA 1
ATOM 689 C C . LYS A 1 86 ? -1.606 14.470 -0.662 1.00 92.00 86 LYS A C 1
ATOM 691 O O . LYS A 1 86 ? -1.361 15.665 -0.511 1.00 92.00 86 LYS A O 1
ATOM 696 N N . ASP A 1 87 ? -1.022 13.698 -1.562 1.00 90.94 87 ASP A N 1
ATOM 697 C CA . ASP A 1 87 ? -0.136 14.184 -2.604 1.00 90.94 87 ASP A CA 1
ATOM 698 C C . ASP A 1 87 ? -0.800 13.920 -3.955 1.00 90.94 87 ASP A C 1
ATOM 700 O O . ASP A 1 87 ? -0.862 12.791 -4.439 1.00 90.94 87 ASP A O 1
ATOM 704 N N . ILE A 1 88 ? -1.349 14.976 -4.555 1.00 88.50 88 ILE A N 1
ATOM 705 C CA . ILE A 1 88 ? -2.070 14.881 -5.830 1.00 88.50 88 ILE A CA 1
ATOM 706 C C . ILE A 1 88 ? -1.103 14.586 -6.982 1.00 88.50 88 ILE A C 1
ATOM 708 O O . ILE A 1 88 ? -1.487 13.908 -7.933 1.00 88.50 88 ILE A O 1
ATOM 712 N N . ASN A 1 89 ? 0.139 15.067 -6.896 1.00 87.81 89 ASN A N 1
ATOM 713 C CA . ASN A 1 89 ? 1.128 14.898 -7.959 1.00 87.81 89 ASN A CA 1
ATOM 714 C C . ASN A 1 89 ? 1.607 13.446 -8.038 1.00 87.81 89 ASN A C 1
ATOM 716 O O . ASN A 1 89 ? 1.872 12.940 -9.131 1.00 87.81 89 ASN A O 1
ATOM 720 N N . ASN A 1 90 ? 1.664 12.782 -6.884 1.00 87.44 90 ASN A N 1
ATOM 721 C CA . ASN A 1 90 ? 2.049 11.380 -6.768 1.00 87.44 90 ASN A CA 1
ATOM 722 C C . ASN A 1 90 ? 0.851 10.424 -6.674 1.00 87.44 90 ASN A C 1
ATOM 724 O O . ASN A 1 90 ? 1.038 9.213 -6.724 1.00 87.44 90 ASN A O 1
ATOM 728 N N . ASP A 1 91 ? -0.373 10.955 -6.635 1.00 92.81 91 ASP A N 1
ATOM 729 C CA . ASP A 1 91 ? -1.626 10.209 -6.493 1.00 92.81 91 ASP A CA 1
ATOM 730 C C . ASP A 1 91 ? -1.653 9.338 -5.229 1.00 92.81 91 ASP A C 1
ATOM 732 O O . ASP A 1 91 ? -2.040 8.174 -5.270 1.00 92.81 91 ASP A O 1
ATOM 736 N N . ILE A 1 92 ? -1.255 9.908 -4.088 1.00 92.56 92 ILE A N 1
ATOM 737 C CA . ILE A 1 92 ? -1.154 9.213 -2.797 1.00 92.56 92 ILE A CA 1
ATOM 738 C C . ILE A 1 92 ? -2.080 9.842 -1.765 1.00 92.56 92 ILE A C 1
ATOM 740 O O . ILE A 1 92 ? -2.198 11.063 -1.666 1.00 92.56 92 ILE A O 1
ATOM 744 N N . SER A 1 93 ? -2.709 8.984 -0.967 1.00 95.44 93 SER A N 1
ATOM 745 C CA . SER A 1 93 ? -3.537 9.358 0.172 1.00 95.44 93 SER A CA 1
ATOM 746 C C . SER A 1 93 ? -3.143 8.537 1.395 1.00 95.44 93 SER A C 1
ATOM 748 O O . SER A 1 93 ? -3.129 7.303 1.366 1.00 95.44 93 SER A O 1
ATOM 750 N N . LEU A 1 94 ? -2.792 9.240 2.467 1.00 96.19 94 LEU A N 1
ATOM 751 C CA . LEU A 1 94 ? -2.439 8.691 3.765 1.00 96.19 94 LEU A CA 1
ATOM 752 C C . LEU A 1 94 ? -3.550 9.000 4.761 1.00 96.19 94 LEU A C 1
ATOM 754 O O . LEU A 1 94 ? -3.856 10.162 5.024 1.00 96.19 94 LEU A O 1
ATOM 758 N N . LEU A 1 95 ? -4.101 7.948 5.352 1.00 96.50 95 LEU A N 1
ATOM 759 C CA . LEU A 1 95 ? -5.229 8.013 6.267 1.00 96.50 95 LEU A CA 1
ATOM 760 C C . LEU A 1 95 ? -4.791 7.571 7.658 1.00 96.50 95 LEU A C 1
ATOM 762 O O . LEU A 1 95 ? -4.327 6.441 7.835 1.00 96.50 95 LEU A O 1
ATOM 766 N N . ASP A 1 96 ? -5.010 8.418 8.658 1.00 96.25 96 ASP A N 1
ATOM 767 C CA . ASP A 1 96 ? -4.948 7.998 10.055 1.00 96.25 96 ASP A CA 1
ATOM 768 C C . ASP A 1 96 ? -6.357 7.568 10.494 1.00 96.25 96 ASP A C 1
ATOM 770 O O . ASP A 1 96 ? -7.239 8.384 10.766 1.00 96.25 96 ASP A O 1
ATOM 774 N N . CYS A 1 97 ? -6.571 6.253 10.524 1.00 94.88 97 CYS A N 1
ATOM 775 C CA . CYS A 1 97 ? -7.858 5.623 10.788 1.00 94.88 97 CYS A CA 1
ATOM 776 C C . CYS A 1 97 ? -7.963 5.245 12.270 1.00 94.88 97 CYS A C 1
ATOM 778 O O . CYS A 1 97 ? -7.306 4.311 12.736 1.00 94.88 97 CYS A O 1
ATOM 780 N N . VAL A 1 98 ? -8.783 5.967 13.024 1.00 92.44 98 VAL A N 1
ATOM 781 C CA . VAL A 1 98 ? -8.988 5.765 14.459 1.00 92.44 98 VAL A CA 1
ATOM 782 C C . VAL A 1 98 ? -10.087 4.744 14.706 1.00 92.44 98 VAL A C 1
ATOM 784 O O . VAL A 1 98 ? -11.131 4.763 14.060 1.00 92.44 98 VAL A O 1
ATOM 787 N N . THR A 1 99 ? -9.871 3.866 15.679 1.00 88.94 99 THR A N 1
ATOM 788 C CA . THR A 1 99 ? -10.834 2.834 16.071 1.00 88.94 99 THR A CA 1
ATOM 789 C C . THR A 1 99 ? -10.704 2.472 17.547 1.00 88.94 99 THR A C 1
ATOM 791 O O . THR A 1 99 ? -9.610 2.473 18.122 1.00 88.94 99 THR A O 1
ATOM 794 N N . CYS A 1 100 ? -11.846 2.164 18.158 1.00 85.88 100 CYS A N 1
ATOM 795 C CA . CYS A 1 100 ? -11.983 1.779 19.566 1.00 85.88 100 CYS A CA 1
ATOM 796 C C . CYS A 1 100 ? -12.718 0.429 19.709 1.00 85.88 100 CYS A C 1
ATOM 798 O O . CYS A 1 100 ? -12.931 -0.053 20.820 1.00 85.88 100 CYS A O 1
ATOM 800 N N . GLU A 1 101 ? -13.079 -0.183 18.576 1.00 76.19 101 GLU A N 1
ATOM 801 C CA . GLU A 1 101 ? -13.909 -1.393 18.470 1.00 76.19 101 GLU A CA 1
ATOM 802 C C . GLU A 1 101 ? -13.109 -2.627 18.045 1.00 76.19 101 GLU A C 1
ATOM 804 O O . GLU A 1 101 ? -13.579 -3.758 18.158 1.00 76.19 101 GLU A O 1
ATOM 809 N N . LEU A 1 102 ? -11.880 -2.426 17.569 1.00 80.06 102 LEU A N 1
ATOM 810 C CA . LEU A 1 102 ? -11.037 -3.518 17.119 1.00 80.06 102 LEU A CA 1
ATOM 811 C C . LEU A 1 102 ? -10.664 -4.445 18.279 1.00 80.06 102 LEU A C 1
ATOM 813 O O . LEU A 1 102 ? -10.034 -4.037 19.257 1.00 80.06 102 LEU A O 1
ATOM 817 N N . ASN A 1 103 ? -11.019 -5.725 18.134 1.00 84.75 103 ASN A N 1
ATOM 818 C CA . ASN A 1 103 ? -10.601 -6.766 19.064 1.00 84.75 103 ASN A CA 1
ATOM 819 C C . ASN A 1 103 ? -9.065 -6.785 19.155 1.00 84.75 103 ASN A C 1
ATOM 821 O O . ASN A 1 103 ? -8.367 -6.723 18.138 1.00 84.75 103 ASN A O 1
ATOM 825 N N . LEU A 1 104 ? -8.543 -6.912 20.378 1.00 85.81 104 LEU A N 1
ATOM 826 C CA . LEU A 1 104 ? -7.113 -6.983 20.670 1.00 85.81 104 LEU A CA 1
ATOM 827 C C . LEU A 1 104 ? -6.379 -8.015 19.797 1.00 85.81 104 LEU A C 1
ATOM 829 O O . LEU A 1 104 ? -5.270 -7.740 19.347 1.00 85.81 104 LEU A O 1
ATOM 833 N N . ASN A 1 105 ? -7.015 -9.150 19.490 1.00 89.38 105 ASN A N 1
ATOM 834 C CA . ASN A 1 105 ? -6.452 -10.179 18.613 1.00 89.38 105 ASN A CA 1
ATOM 835 C C . ASN A 1 105 ? -6.220 -9.666 17.185 1.00 89.38 105 ASN A C 1
ATOM 837 O O . ASN A 1 105 ? -5.180 -9.946 16.595 1.00 89.38 105 ASN A O 1
ATOM 841 N N . VAL A 1 106 ? -7.149 -8.877 16.635 1.00 91.94 106 VAL A N 1
ATOM 842 C CA . VAL A 1 106 ? -7.006 -8.302 15.289 1.00 91.94 106 VAL A CA 1
ATOM 843 C C . VAL A 1 106 ? -5.881 -7.273 15.258 1.00 91.94 106 VAL A C 1
ATOM 845 O O . VAL A 1 106 ? -5.047 -7.296 14.354 1.00 91.94 106 VAL A O 1
ATOM 848 N N . VAL A 1 107 ? -5.828 -6.389 16.256 1.00 92.38 107 VAL A N 1
ATOM 849 C CA . VAL A 1 107 ? -4.770 -5.374 16.353 1.00 92.38 107 VAL A CA 1
ATOM 850 C C . VAL A 1 107 ? -3.402 -6.032 16.503 1.00 92.38 107 VAL A C 1
ATOM 852 O O . VAL A 1 107 ? -2.462 -5.638 15.815 1.00 92.38 107 VAL A O 1
ATOM 855 N N . ASN A 1 108 ? -3.271 -7.013 17.397 1.00 93.12 108 ASN A N 1
ATOM 856 C CA . ASN A 1 108 ? -2.006 -7.711 17.612 1.00 93.12 108 ASN A CA 1
ATOM 857 C C . ASN A 1 108 ? -1.561 -8.421 16.332 1.00 93.12 108 ASN A C 1
ATOM 859 O O . ASN A 1 108 ? -0.427 -8.220 15.909 1.00 93.12 108 ASN A O 1
ATOM 863 N N . ARG A 1 109 ? -2.483 -9.112 15.648 1.00 95.50 109 ARG A N 1
ATOM 864 C CA . ARG A 1 109 ? -2.214 -9.721 14.343 1.00 95.50 109 ARG A CA 1
ATOM 865 C C . ARG A 1 109 ? -1.722 -8.696 13.321 1.00 95.50 109 ARG A C 1
ATOM 867 O O . ARG A 1 109 ? -0.721 -8.942 12.663 1.00 95.50 109 ARG A O 1
ATOM 874 N N . LEU A 1 110 ? -2.377 -7.538 13.192 1.00 96.25 110 LEU A N 1
ATOM 875 C CA . LEU A 1 110 ? -1.916 -6.487 12.275 1.00 96.25 110 LEU A CA 1
ATOM 876 C C . LEU A 1 110 ? -0.519 -5.973 12.644 1.00 96.25 110 LEU A C 1
ATOM 878 O O . LEU A 1 110 ? 0.312 -5.795 11.762 1.00 96.25 110 LEU A O 1
ATOM 882 N N . ARG A 1 111 ? -0.244 -5.742 13.933 1.00 96.12 111 ARG A N 1
ATOM 883 C CA . ARG A 1 111 ? 1.076 -5.290 14.406 1.00 96.12 111 ARG A CA 1
ATOM 884 C C . ARG A 1 111 ? 2.172 -6.293 14.087 1.00 96.12 111 ARG A C 1
ATOM 886 O O . ARG A 1 111 ? 3.242 -5.894 13.641 1.00 96.12 111 ARG A O 1
ATOM 893 N N . GLU A 1 112 ? 1.904 -7.570 14.328 1.00 97.62 112 GLU A N 1
ATOM 894 C CA . GLU A 1 112 ? 2.820 -8.663 14.011 1.00 97.62 112 GLU A CA 1
ATOM 895 C C . GLU A 1 112 ? 3.048 -8.763 12.504 1.00 97.62 112 GLU A C 1
ATOM 897 O O . GLU A 1 112 ? 4.191 -8.878 12.082 1.00 97.62 112 GLU A O 1
ATOM 902 N N . MET A 1 113 ? 1.995 -8.633 11.690 1.00 97.38 113 MET A N 1
ATOM 903 C CA . MET A 1 113 ? 2.110 -8.640 10.229 1.00 97.38 113 MET A CA 1
ATOM 904 C C . MET A 1 113 ? 2.910 -7.449 9.695 1.00 97.38 113 MET A C 1
ATOM 906 O O . MET A 1 113 ? 3.741 -7.650 8.819 1.00 97.38 113 MET A O 1
ATOM 910 N N . VAL A 1 114 ? 2.695 -6.236 10.218 1.00 97.12 114 VAL A N 1
ATOM 911 C CA . VAL A 1 114 ? 3.478 -5.046 9.834 1.00 97.12 114 VAL A CA 1
ATOM 912 C C . VAL A 1 114 ? 4.945 -5.235 10.211 1.00 97.12 114 VAL A C 1
ATOM 914 O O . VAL A 1 114 ? 5.811 -5.081 9.360 1.00 97.12 114 VAL A O 1
ATOM 917 N N . LYS A 1 115 ? 5.226 -5.664 11.449 1.00 97.06 115 LYS A N 1
ATOM 918 C CA . LYS A 1 115 ? 6.600 -5.930 11.891 1.00 97.06 115 LYS A CA 1
ATOM 919 C C . LYS A 1 115 ? 7.270 -7.001 11.026 1.00 97.06 115 LYS A C 1
ATOM 921 O O . LYS A 1 115 ? 8.390 -6.820 10.569 1.00 97.06 115 LYS A O 1
ATOM 926 N N . HIS A 1 116 ? 6.574 -8.110 10.787 1.00 97.62 116 HIS A N 1
ATOM 927 C CA . HIS A 1 116 ? 7.093 -9.202 9.975 1.00 97.62 116 HIS A CA 1
ATOM 928 C C . HIS A 1 116 ? 7.332 -8.776 8.523 1.00 97.62 116 HIS A C 1
ATOM 930 O O . HIS A 1 116 ? 8.311 -9.199 7.912 1.00 97.62 116 HIS A O 1
ATOM 936 N N . TYR A 1 117 ? 6.454 -7.930 7.978 1.00 96.19 117 TYR A N 1
ATOM 937 C CA . TYR A 1 117 ? 6.646 -7.326 6.669 1.00 96.19 117 TYR A CA 1
ATOM 938 C C . TYR A 1 117 ? 7.918 -6.477 6.633 1.00 96.19 117 TYR A C 1
ATOM 940 O O . TYR A 1 117 ? 8.715 -6.675 5.724 1.00 96.19 117 TYR A O 1
ATOM 948 N N . ASP A 1 118 ? 8.138 -5.596 7.613 1.00 94.81 118 ASP A N 1
ATOM 949 C CA . ASP A 1 118 ? 9.335 -4.747 7.670 1.00 94.81 118 ASP A CA 1
ATOM 950 C C . ASP A 1 118 ? 10.621 -5.599 7.756 1.00 94.81 118 ASP A C 1
ATOM 952 O O . ASP A 1 118 ? 11.557 -5.382 6.984 1.00 94.81 118 ASP A O 1
ATOM 956 N N . ASP A 1 119 ? 10.622 -6.645 8.595 1.00 96.06 119 ASP A N 1
ATOM 957 C CA . ASP A 1 119 ? 11.745 -7.587 8.736 1.00 96.06 119 ASP A CA 1
ATOM 958 C C . ASP A 1 119 ? 12.055 -8.339 7.422 1.00 96.06 119 ASP A C 1
ATOM 960 O O . ASP A 1 119 ? 13.213 -8.608 7.088 1.00 96.06 119 ASP A O 1
ATOM 964 N N . LEU A 1 120 ? 11.019 -8.753 6.681 1.00 96.06 120 LEU A N 1
ATOM 965 C CA . LEU A 1 120 ? 11.180 -9.428 5.387 1.00 96.06 120 LEU A CA 1
ATOM 966 C C . LEU A 1 120 ? 11.604 -8.455 4.292 1.00 96.06 120 LEU A C 1
ATOM 968 O O . LEU A 1 120 ? 12.418 -8.805 3.438 1.00 96.06 120 LEU A O 1
ATOM 972 N N . TYR A 1 121 ? 11.046 -7.252 4.313 1.00 94.19 121 TYR A N 1
ATOM 973 C CA . TYR A 1 121 ? 11.313 -6.213 3.338 1.00 94.19 121 TYR A CA 1
ATOM 974 C C . TYR A 1 121 ? 12.791 -5.822 3.340 1.00 94.19 121 TYR A C 1
ATOM 976 O O . TYR A 1 121 ? 13.391 -5.768 2.270 1.00 94.19 121 TYR A O 1
ATOM 984 N N . GLU A 1 122 ? 13.405 -5.654 4.515 1.00 93.56 122 GLU A N 1
ATOM 985 C CA . GLU A 1 122 ? 14.839 -5.363 4.632 1.00 93.56 122 GLU A CA 1
ATOM 986 C C . GLU A 1 122 ? 15.705 -6.472 4.008 1.00 93.56 122 GLU A C 1
ATOM 988 O O . GLU A 1 122 ? 16.595 -6.201 3.202 1.00 93.56 122 GLU A O 1
ATOM 993 N N . LYS A 1 123 ? 15.389 -7.742 4.294 1.00 95.88 123 LYS A N 1
ATOM 994 C CA . LYS A 1 123 ? 16.111 -8.898 3.732 1.00 95.88 123 LYS A CA 1
ATOM 995 C C . LYS A 1 123 ? 15.976 -8.985 2.215 1.00 95.88 123 LYS A C 1
ATOM 997 O O . LYS A 1 123 ? 16.933 -9.323 1.523 1.00 95.88 123 LYS A O 1
ATOM 1002 N N . VAL A 1 124 ?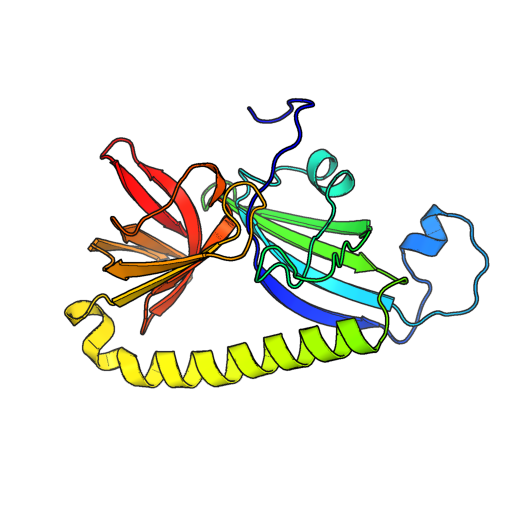 14.780 -8.717 1.693 1.00 95.44 124 VAL A N 1
ATOM 1003 C CA . VAL A 1 124 ? 14.522 -8.711 0.248 1.00 95.44 124 VAL A CA 1
ATOM 1004 C C . VAL A 1 124 ? 15.246 -7.540 -0.415 1.00 95.44 124 VAL A C 1
ATOM 1006 O O . VAL A 1 124 ? 15.870 -7.744 -1.452 1.00 95.44 124 VAL A O 1
ATOM 1009 N N . ALA A 1 125 ? 15.224 -6.347 0.180 1.00 92.81 125 ALA A N 1
ATOM 1010 C CA . ALA A 1 125 ? 15.947 -5.191 -0.339 1.00 92.81 125 ALA A CA 1
ATOM 1011 C C . ALA A 1 125 ? 17.450 -5.488 -0.461 1.00 92.81 125 ALA A C 1
ATOM 1013 O O . ALA A 1 125 ? 17.996 -5.361 -1.552 1.00 92.81 125 ALA A O 1
ATOM 1014 N N . GLN A 1 126 ? 18.075 -6.003 0.603 1.00 94.44 126 GLN A N 1
ATOM 1015 C CA . GLN A 1 126 ? 19.495 -6.384 0.605 1.00 94.44 126 GLN A CA 1
ATOM 1016 C C . GLN A 1 126 ? 19.813 -7.474 -0.428 1.00 94.44 126 GLN A C 1
ATOM 1018 O O . GLN A 1 126 ? 20.811 -7.394 -1.138 1.00 94.44 126 GLN A O 1
ATOM 1023 N N . LYS A 1 127 ? 18.955 -8.496 -0.548 1.00 96.75 127 LYS A N 1
ATOM 1024 C CA . LYS A 1 127 ? 19.173 -9.608 -1.486 1.00 96.75 127 LYS A CA 1
ATOM 1025 C C . LYS A 1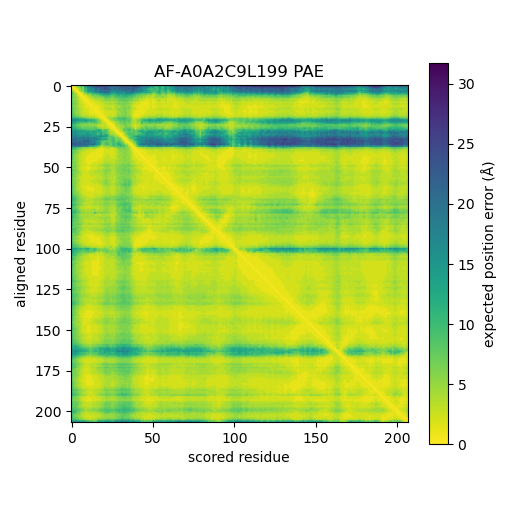 127 ? 19.187 -9.159 -2.950 1.00 96.75 127 LYS A C 1
ATOM 1027 O O . LYS A 1 127 ? 19.941 -9.722 -3.737 1.00 96.75 127 LYS A O 1
ATOM 1032 N N . TYR A 1 128 ? 18.327 -8.210 -3.315 1.00 97.06 128 TYR A N 1
ATOM 1033 C CA . TYR A 1 128 ? 18.139 -7.777 -4.703 1.00 97.06 128 TYR A CA 1
ATOM 1034 C C . TYR A 1 128 ? 18.837 -6.451 -5.029 1.00 97.06 128 TYR A C 1
ATOM 1036 O O . TYR A 1 128 ? 18.786 -6.021 -6.174 1.00 97.06 128 TYR A O 1
ATOM 1044 N N . GLU A 1 129 ? 19.508 -5.806 -4.071 1.00 95.38 129 GLU A N 1
ATOM 1045 C CA . GLU A 1 129 ? 20.157 -4.501 -4.263 1.00 95.38 129 GLU A CA 1
ATOM 1046 C C . GLU A 1 129 ? 21.101 -4.485 -5.475 1.00 95.38 129 GLU A C 1
ATOM 1048 O O . GLU A 1 129 ? 21.022 -3.588 -6.310 1.00 95.38 129 GLU A O 1
ATOM 1053 N N . GLN A 1 130 ? 21.943 -5.513 -5.615 1.00 97.31 130 GLN A N 1
ATOM 1054 C CA . GLN A 1 130 ? 22.940 -5.596 -6.690 1.00 97.31 130 GLN A CA 1
ATOM 1055 C C . GLN A 1 130 ? 22.346 -5.952 -8.060 1.00 97.31 130 GLN A C 1
ATOM 1057 O O . GLN A 1 130 ? 22.968 -5.670 -9.082 1.00 97.31 130 GLN A O 1
ATOM 1062 N N . SER A 1 131 ? 21.165 -6.577 -8.101 1.00 97.25 131 SER A N 1
ATOM 1063 C CA . SER A 1 131 ? 20.523 -7.029 -9.342 1.00 97.25 131 SER A CA 1
ATOM 1064 C C . SER A 1 131 ? 19.261 -6.245 -9.701 1.00 97.25 131 SER A C 1
ATOM 1066 O O . SER A 1 131 ? 18.629 -6.552 -10.712 1.00 97.25 131 SER A O 1
ATOM 1068 N N . ARG A 1 132 ? 18.897 -5.212 -8.927 1.00 95.69 132 ARG A N 1
ATOM 1069 C CA . ARG A 1 132 ? 17.624 -4.483 -9.057 1.00 95.69 132 ARG A CA 1
ATOM 1070 C C . ARG A 1 132 ? 17.367 -3.949 -10.464 1.00 95.69 132 ARG A C 1
ATOM 1072 O O . ARG A 1 132 ? 16.260 -4.103 -10.970 1.00 95.69 132 ARG A O 1
ATOM 1079 N N . ASP A 1 133 ? 18.402 -3.419 -11.114 1.00 96.25 133 ASP A N 1
ATOM 1080 C CA . ASP A 1 133 ? 18.359 -2.861 -12.472 1.00 96.25 133 ASP A CA 1
ATOM 1081 C C . ASP A 1 133 ? 18.467 -3.915 -13.587 1.00 96.25 133 ASP A C 1
ATOM 1083 O O . ASP A 1 133 ? 18.137 -3.637 -14.743 1.00 96.25 133 ASP A O 1
ATOM 1087 N N . ILE A 1 134 ? 18.921 -5.123 -13.242 1.00 96.50 134 ILE A N 1
ATOM 1088 C CA . ILE A 1 134 ? 19.139 -6.243 -14.164 1.00 96.50 134 ILE A CA 1
ATOM 1089 C C . ILE A 1 134 ? 17.886 -7.120 -14.219 1.00 96.50 134 ILE A C 1
ATOM 1091 O O . ILE A 1 134 ? 17.294 -7.303 -15.281 1.00 96.50 134 ILE A O 1
ATOM 1095 N N . ASP A 1 135 ? 17.457 -7.625 -13.061 1.00 95.38 135 ASP A N 1
ATOM 1096 C CA . ASP A 1 135 ? 16.314 -8.532 -12.937 1.00 95.38 135 ASP A CA 1
ATOM 1097 C C . ASP A 1 135 ? 14.993 -7.789 -13.141 1.00 95.38 135 ASP A C 1
ATOM 1099 O O . ASP A 1 135 ? 14.020 -8.353 -13.656 1.00 95.38 135 ASP A O 1
ATOM 1103 N N . LYS A 1 136 ? 14.953 -6.530 -12.682 1.00 96.94 136 LYS A N 1
ATOM 1104 C CA . LYS A 1 136 ? 13.779 -5.649 -12.674 1.00 96.94 136 LYS A CA 1
ATOM 1105 C C . LYS A 1 136 ? 12.527 -6.293 -12.082 1.00 96.94 136 LYS A C 1
ATOM 1107 O O . LYS A 1 136 ? 11.401 -5.951 -12.446 1.00 96.94 136 LYS A O 1
ATOM 1112 N N . LEU A 1 137 ? 12.716 -7.267 -11.193 1.00 97.62 137 LEU A N 1
ATOM 1113 C CA . LEU A 1 137 ? 11.639 -8.089 -10.664 1.00 97.62 137 LEU A CA 1
ATOM 1114 C C . LEU A 1 137 ? 10.714 -7.240 -9.792 1.00 97.62 137 LEU A C 1
ATOM 1116 O O . LEU A 1 137 ? 11.158 -6.462 -8.944 1.00 97.62 137 LEU A O 1
ATOM 1120 N N . MET A 1 138 ? 9.412 -7.418 -9.982 1.00 97.88 138 MET A N 1
ATOM 1121 C CA . MET A 1 138 ? 8.401 -6.769 -9.166 1.00 97.88 138 MET A CA 1
ATOM 1122 C C . MET A 1 138 ? 7.176 -7.650 -8.944 1.00 97.88 138 MET A C 1
ATOM 1124 O O . MET A 1 138 ? 6.891 -8.573 -9.712 1.00 97.88 138 MET A O 1
ATOM 1128 N N . PHE A 1 139 ? 6.398 -7.317 -7.920 1.00 98.19 139 PHE A N 1
ATOM 1129 C CA . PHE A 1 139 ? 5.068 -7.882 -7.734 1.00 98.19 139 PHE A CA 1
ATOM 1130 C C . PHE A 1 139 ? 4.084 -6.856 -7.171 1.00 98.19 139 PHE A C 1
ATOM 1132 O O . PHE A 1 139 ? 4.473 -5.885 -6.529 1.00 98.19 139 PHE A O 1
ATOM 1139 N N . ILE A 1 140 ? 2.795 -7.067 -7.417 1.00 98.50 140 ILE A N 1
ATOM 1140 C CA . ILE A 1 140 ? 1.705 -6.184 -6.995 1.00 98.50 140 ILE A CA 1
ATOM 1141 C C . ILE A 1 140 ? 0.753 -6.976 -6.113 1.00 98.50 140 ILE A C 1
ATOM 1143 O O . ILE A 1 140 ? 0.285 -8.036 -6.531 1.00 98.50 140 ILE A O 1
ATOM 1147 N N . VAL A 1 141 ? 0.433 -6.450 -4.929 1.00 98.19 141 VAL A N 1
ATOM 1148 C CA . VAL A 1 141 ? -0.592 -7.002 -4.035 1.00 98.19 141 VAL A CA 1
ATOM 1149 C C . VAL A 1 141 ? -1.805 -6.083 -4.058 1.00 98.19 141 VAL A C 1
ATOM 1151 O O . VAL A 1 141 ? -1.720 -4.905 -3.715 1.00 98.19 141 VAL A O 1
ATOM 1154 N N . SER A 1 142 ? -2.947 -6.617 -4.483 1.00 98.06 142 SER A N 1
ATOM 1155 C CA . SER A 1 142 ? -4.162 -5.826 -4.693 1.00 98.06 142 SER A CA 1
ATOM 1156 C C . SER A 1 142 ? -5.421 -6.567 -4.260 1.00 98.06 142 SER A C 1
ATOM 1158 O O . SER A 1 142 ? -5.432 -7.790 -4.155 1.00 98.06 142 SER A O 1
ATOM 1160 N N . HIS A 1 143 ? -6.498 -5.814 -4.065 1.00 97.38 143 HIS A N 1
ATOM 1161 C CA . HIS A 1 143 ? -7.879 -6.278 -3.961 1.00 97.38 143 HIS A CA 1
ATOM 1162 C C . HIS A 1 143 ? -8.681 -5.671 -5.122 1.00 97.38 143 HIS A C 1
ATOM 1164 O O . HIS A 1 143 ? -9.400 -4.685 -4.925 1.00 97.38 143 HIS A O 1
ATOM 1170 N N . PRO A 1 144 ? -8.526 -6.192 -6.356 1.00 96.31 144 PRO A N 1
ATOM 1171 C CA . PRO A 1 144 ? -9.155 -5.611 -7.534 1.00 96.31 144 PRO A CA 1
ATOM 1172 C C . PRO A 1 144 ? -10.668 -5.550 -7.361 1.00 96.31 144 PRO A C 1
ATOM 1174 O O . PRO A 1 144 ? -11.287 -6.575 -7.098 1.00 96.31 144 PRO A O 1
ATOM 1177 N N . HIS A 1 145 ? -11.264 -4.366 -7.490 1.00 93.94 145 HIS A N 1
ATOM 1178 C CA . HIS A 1 145 ? -12.715 -4.180 -7.332 1.00 93.94 145 HIS A CA 1
ATOM 1179 C C . HIS A 1 145 ? -13.257 -4.622 -5.955 1.00 93.94 145 HIS A C 1
ATOM 1181 O O . HIS A 1 145 ? -14.427 -4.971 -5.823 1.00 93.94 145 HIS A O 1
ATOM 1187 N N . GLY A 1 146 ? -12.402 -4.639 -4.925 1.00 93.50 146 GLY A N 1
ATOM 1188 C CA . GLY A 1 146 ? -12.768 -5.117 -3.591 1.00 93.50 146 GLY A CA 1
ATOM 1189 C C . GLY A 1 146 ? -12.870 -6.639 -3.473 1.00 93.50 146 GLY A C 1
ATOM 1190 O O . GLY A 1 146 ? -13.349 -7.115 -2.447 1.00 93.50 146 GLY A O 1
ATOM 1191 N N . CYS A 1 147 ? -12.423 -7.394 -4.486 1.00 95.38 147 CYS A N 1
ATOM 1192 C CA . CYS A 1 147 ? -12.363 -8.856 -4.483 1.00 95.38 147 CYS A CA 1
ATOM 1193 C C . CYS A 1 147 ? -11.244 -9.399 -3.575 1.00 95.38 147 CYS A C 1
ATOM 1195 O O . CYS A 1 147 ? -10.458 -8.653 -2.976 1.00 95.38 147 CYS A O 1
ATOM 1197 N N . ARG A 1 148 ? -11.161 -10.734 -3.484 1.00 96.81 148 ARG A N 1
ATOM 1198 C CA . ARG A 1 148 ? -10.091 -11.422 -2.752 1.00 96.81 148 ARG A CA 1
ATOM 1199 C C . ARG A 1 148 ? -8.714 -10.954 -3.227 1.00 96.81 148 ARG A C 1
ATOM 1201 O O . ARG A 1 148 ? -8.530 -10.644 -4.410 1.00 96.81 148 ARG A O 1
ATOM 1208 N N . LYS A 1 149 ? -7.743 -10.977 -2.320 1.00 97.81 149 LYS A N 1
ATOM 1209 C CA . LYS A 1 149 ? -6.360 -10.583 -2.597 1.00 97.81 149 LYS A CA 1
ATOM 1210 C C . LYS A 1 149 ? -5.809 -11.283 -3.844 1.00 97.81 149 LYS A C 1
ATOM 1212 O O . LYS A 1 149 ? -5.943 -12.495 -3.996 1.00 97.81 149 LYS A O 1
ATOM 1217 N N . GLN A 1 150 ? -5.167 -10.517 -4.715 1.00 98.00 150 GLN A N 1
ATOM 1218 C CA . GLN A 1 150 ? -4.449 -10.989 -5.895 1.00 98.00 150 GLN A CA 1
ATOM 1219 C C . GLN A 1 150 ? -2.982 -10.578 -5.800 1.00 98.00 150 GLN A C 1
ATOM 1221 O O . GLN A 1 150 ? -2.677 -9.461 -5.372 1.00 98.00 150 GLN A O 1
ATOM 1226 N N . VAL A 1 151 ? -2.092 -11.468 -6.241 1.00 98.25 151 VAL A N 1
ATOM 1227 C CA . VAL A 1 151 ? -0.663 -11.188 -6.404 1.00 98.25 151 VAL A CA 1
ATOM 1228 C C . VAL A 1 151 ? -0.314 -11.340 -7.877 1.00 98.25 151 VAL A C 1
ATOM 1230 O O . VAL A 1 151 ? -0.498 -12.413 -8.444 1.00 98.25 151 VAL A O 1
ATOM 1233 N N . SER A 1 152 ? 0.170 -10.268 -8.497 1.00 98.44 152 SER A N 1
ATOM 1234 C CA . SER A 1 152 ? 0.655 -10.284 -9.883 1.00 98.44 152 SER A CA 1
ATOM 1235 C C . SER A 1 152 ? 2.160 -10.085 -9.892 1.00 98.44 152 SER A C 1
ATOM 1237 O O . SER A 1 152 ? 2.645 -9.153 -9.261 1.00 98.44 152 SER A O 1
ATOM 1239 N N . ILE A 1 153 ? 2.895 -10.946 -10.589 1.00 98.38 153 ILE A N 1
ATOM 1240 C CA . ILE A 1 153 ? 4.359 -10.903 -10.677 1.00 98.38 153 ILE A CA 1
ATOM 1241 C C . ILE A 1 153 ? 4.735 -10.460 -12.088 1.00 98.38 153 ILE A C 1
ATOM 1243 O O . ILE A 1 153 ? 4.096 -10.867 -13.058 1.00 98.38 153 ILE A O 1
ATOM 1247 N N . GLY A 1 154 ? 5.757 -9.623 -12.207 1.00 97.62 154 GLY A N 1
ATOM 1248 C CA . GLY A 1 154 ? 6.248 -9.168 -13.498 1.00 97.62 154 GLY A CA 1
ATOM 1249 C C . GLY A 1 154 ? 7.549 -8.398 -13.369 1.00 97.62 154 GLY A C 1
ATOM 1250 O O . GLY A 1 154 ? 8.296 -8.572 -12.406 1.00 97.62 154 GLY A O 1
ATOM 1251 N N . GLN A 1 155 ? 7.811 -7.545 -14.350 1.00 97.69 155 GLN A N 1
ATOM 1252 C CA . GLN A 1 155 ? 9.006 -6.715 -14.394 1.00 97.69 155 GLN A CA 1
ATOM 1253 C C . GLN A 1 155 ? 8.630 -5.255 -14.625 1.00 97.69 155 GLN A C 1
ATOM 1255 O O . GLN A 1 155 ? 7.693 -4.952 -15.377 1.00 97.69 155 GLN A O 1
ATOM 1260 N N . TRP A 1 156 ? 9.365 -4.356 -13.978 1.00 97.69 156 TRP A N 1
ATOM 1261 C CA . TRP A 1 156 ? 9.286 -2.935 -14.281 1.00 97.69 156 TRP A CA 1
ATOM 1262 C C . TRP A 1 156 ? 10.135 -2.599 -15.513 1.00 97.69 156 TRP A C 1
ATOM 1264 O O . TRP A 1 156 ? 11.042 -3.340 -15.891 1.00 97.69 156 TRP A O 1
ATOM 1274 N N . LYS A 1 157 ? 9.781 -1.513 -16.204 1.00 96.75 157 LYS A N 1
ATOM 1275 C CA . LYS A 1 157 ? 10.412 -1.083 -17.458 1.00 96.75 157 LYS A CA 1
ATOM 1276 C C . LYS A 1 157 ? 11.344 0.091 -17.225 1.00 96.75 157 LYS A C 1
ATOM 1278 O O . LYS A 1 157 ? 12.562 -0.071 -17.337 1.00 96.75 157 LYS A O 1
ATOM 1283 N N . ASP A 1 158 ? 10.751 1.219 -16.847 1.00 96.19 158 ASP A N 1
ATOM 1284 C CA . ASP A 1 158 ? 11.442 2.481 -16.618 1.00 96.19 158 ASP A CA 1
ATOM 1285 C C . ASP A 1 158 ? 11.351 2.864 -15.141 1.00 96.19 158 ASP A C 1
ATOM 1287 O O . ASP A 1 158 ? 10.325 2.644 -14.491 1.00 96.19 158 ASP A O 1
ATOM 1291 N N . HIS A 1 159 ? 12.423 3.472 -14.642 1.00 95.31 159 HIS A N 1
ATOM 1292 C CA . HIS A 1 159 ? 12.514 4.102 -13.329 1.00 95.31 159 HIS A CA 1
ATOM 1293 C C . HIS A 1 159 ? 12.886 5.567 -13.548 1.00 95.31 159 HIS A C 1
ATOM 1295 O O . HIS A 1 159 ? 13.849 5.873 -14.248 1.00 95.31 159 HIS A O 1
ATOM 1301 N N . VAL A 1 160 ? 12.083 6.473 -12.996 1.00 92.56 160 VAL A N 1
ATOM 1302 C CA . VAL A 1 160 ? 12.326 7.916 -13.041 1.00 92.56 160 VAL A CA 1
ATOM 1303 C C . VAL A 1 160 ? 12.403 8.425 -11.614 1.00 92.56 160 VAL A C 1
ATOM 1305 O O . VAL A 1 160 ? 11.406 8.395 -10.894 1.00 92.56 160 VAL A O 1
ATOM 1308 N N . GLN A 1 161 ? 13.575 8.917 -11.230 1.00 89.88 161 GLN A N 1
ATOM 1309 C 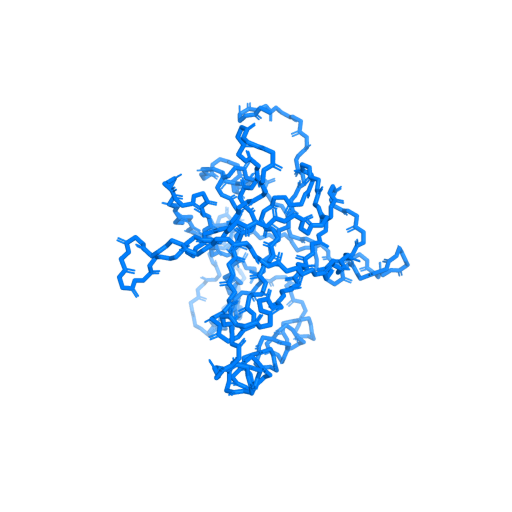CA . GLN A 1 161 ? 13.782 9.604 -9.964 1.00 89.88 161 GLN A CA 1
ATOM 1310 C C . GLN A 1 161 ? 13.484 11.098 -10.149 1.00 89.88 161 GLN A C 1
ATOM 1312 O O . GLN A 1 161 ? 14.129 11.778 -10.947 1.00 89.88 161 GLN A O 1
ATOM 1317 N N . PHE A 1 162 ? 12.480 11.608 -9.438 1.00 84.25 162 PHE A N 1
ATOM 1318 C CA . PHE A 1 162 ? 12.104 13.025 -9.452 1.00 84.25 162 PHE A CA 1
ATOM 1319 C C . PHE A 1 162 ? 12.801 13.823 -8.343 1.00 84.25 162 PHE A C 1
ATOM 1321 O O . PHE A 1 162 ? 13.038 15.019 -8.507 1.00 84.25 162 PHE A O 1
ATOM 1328 N N . SER A 1 163 ? 13.124 13.178 -7.221 1.00 82.94 163 SER A N 1
ATOM 1329 C CA . SER A 1 163 ? 13.924 13.739 -6.127 1.00 82.94 163 SER A CA 1
ATOM 1330 C C . SER A 1 163 ? 14.558 12.617 -5.296 1.00 82.94 163 SER A C 1
ATOM 1332 O O . SER A 1 163 ? 14.309 11.441 -5.552 1.00 82.94 163 SER A O 1
ATOM 1334 N N . ASP A 1 164 ? 15.307 12.970 -4.249 1.00 78.00 164 ASP A N 1
ATOM 1335 C CA . ASP A 1 164 ? 15.879 12.011 -3.289 1.00 78.00 164 ASP A CA 1
ATOM 1336 C C . ASP A 1 164 ? 14.839 11.087 -2.626 1.00 78.00 164 ASP A C 1
ATOM 1338 O O . ASP A 1 164 ? 15.201 10.039 -2.097 1.00 78.00 164 ASP A O 1
ATOM 1342 N N . TYR A 1 165 ? 13.554 11.458 -2.650 1.00 76.62 165 TYR A N 1
ATOM 1343 C CA . TYR A 1 165 ? 12.474 10.730 -1.972 1.00 76.62 165 TYR A CA 1
ATOM 1344 C C . TYR A 1 165 ? 11.351 10.269 -2.909 1.00 76.62 165 TYR A C 1
ATOM 1346 O O . TYR A 1 165 ? 10.436 9.571 -2.471 1.00 76.62 165 TYR A O 1
ATOM 1354 N N . PHE A 1 166 ? 11.396 10.658 -4.186 1.00 83.31 166 PHE A N 1
ATOM 1355 C CA . PHE A 1 166 ? 10.312 10.409 -5.131 1.00 83.31 166 PHE A CA 1
ATOM 1356 C C . PHE A 1 166 ? 10.812 9.657 -6.351 1.00 83.31 166 PHE A C 1
ATOM 1358 O O . PHE A 1 166 ? 11.496 10.226 -7.204 1.00 83.31 166 PHE A O 1
ATOM 1365 N N . ASP A 1 167 ? 10.376 8.405 -6.466 1.00 91.31 167 ASP A N 1
ATOM 1366 C CA . ASP A 1 167 ? 10.570 7.594 -7.655 1.00 91.31 167 ASP A CA 1
ATOM 1367 C C . ASP A 1 167 ? 9.231 7.249 -8.295 1.00 91.31 167 ASP A C 1
ATOM 1369 O O . ASP A 1 167 ? 8.196 7.096 -7.638 1.00 91.31 167 ASP A O 1
ATOM 1373 N N . ARG A 1 168 ? 9.280 7.045 -9.607 1.00 94.50 168 ARG A N 1
ATOM 1374 C CA . ARG A 1 168 ? 8.195 6.459 -10.375 1.00 94.50 168 ARG A CA 1
ATOM 1375 C C . ARG A 1 168 ? 8.700 5.280 -11.173 1.00 94.50 168 ARG A C 1
ATOM 1377 O O . ARG A 1 168 ? 9.708 5.382 -11.866 1.00 94.50 168 ARG A O 1
ATOM 1384 N N . PHE A 1 169 ? 7.936 4.200 -11.136 1.00 97.06 169 PHE A N 1
ATOM 1385 C CA . PHE A 1 169 ? 8.184 3.018 -11.952 1.00 97.06 169 PHE A CA 1
ATOM 1386 C C . PHE A 1 169 ? 7.080 2.865 -12.985 1.00 97.06 169 PHE A C 1
ATOM 1388 O O . PHE A 1 169 ? 5.911 3.104 -12.674 1.00 97.06 169 PHE A O 1
ATOM 1395 N N . THR A 1 170 ? 7.437 2.443 -14.197 1.00 97.75 170 THR A N 1
ATOM 1396 C CA . THR A 1 170 ? 6.484 1.985 -15.214 1.00 97.75 170 THR A CA 1
ATOM 1397 C C . THR A 1 170 ? 6.561 0.471 -15.376 1.00 97.75 170 THR A C 1
ATOM 1399 O O . THR A 1 170 ? 7.608 -0.135 -15.160 1.00 97.75 170 THR A O 1
ATOM 1402 N N . TYR A 1 171 ? 5.456 -0.181 -15.736 1.00 97.88 171 TYR A N 1
ATOM 1403 C CA . TYR A 1 171 ? 5.418 -1.643 -15.883 1.00 97.88 171 TYR A CA 1
ATOM 1404 C C . TYR A 1 171 ? 4.257 -2.124 -16.756 1.00 97.88 171 TYR A C 1
ATOM 1406 O O . TYR A 1 171 ? 3.315 -1.388 -17.058 1.00 97.88 171 TYR A O 1
ATOM 1414 N N . THR A 1 172 ? 4.327 -3.393 -17.163 1.00 95.69 172 THR A N 1
ATOM 1415 C CA . THR A 1 172 ? 3.247 -4.113 -17.868 1.00 95.69 172 THR A CA 1
ATOM 1416 C C . THR A 1 172 ? 2.633 -5.238 -17.034 1.00 95.69 172 THR A C 1
ATOM 1418 O O . THR A 1 172 ? 1.815 -5.995 -17.547 1.00 95.69 172 THR A O 1
ATOM 1421 N N . THR A 1 173 ? 3.017 -5.360 -15.759 1.00 97.31 173 THR A N 1
ATOM 1422 C CA . THR A 1 173 ? 2.428 -6.314 -14.808 1.00 97.31 173 THR A CA 1
ATOM 1423 C C . THR A 1 173 ? 0.915 -6.114 -14.715 1.00 97.31 173 THR A C 1
ATOM 1425 O O . THR A 1 173 ? 0.443 -4.978 -14.630 1.00 97.31 173 THR A O 1
ATOM 1428 N N . CYS A 1 174 ? 0.163 -7.217 -14.738 1.00 95.44 174 CYS A N 1
ATOM 1429 C CA . CYS A 1 174 ? -1.295 -7.205 -14.816 1.00 95.44 174 CYS A CA 1
ATOM 1430 C C . CYS A 1 174 ? -1.933 -6.388 -13.684 1.00 95.44 174 CYS A C 1
ATOM 1432 O O . CYS A 1 174 ? -1.730 -6.661 -12.503 1.00 95.44 174 CYS A O 1
ATOM 1434 N N . THR A 1 175 ? -2.754 -5.412 -14.065 1.00 96.12 175 THR A N 1
ATOM 1435 C CA . THR A 1 175 ? -3.633 -4.647 -13.173 1.00 96.12 175 THR A CA 1
ATOM 1436 C C . THR A 1 175 ? -4.936 -4.335 -13.905 1.00 96.12 175 THR A C 1
ATOM 1438 O O . THR A 1 175 ? -5.073 -4.565 -15.108 1.00 96.12 175 THR A O 1
ATOM 1441 N N . CYS A 1 176 ? -5.912 -3.802 -13.183 1.00 94.06 176 CYS A N 1
ATOM 1442 C CA . CYS A 1 176 ? -7.146 -3.280 -13.757 1.00 94.06 176 CYS A CA 1
ATOM 1443 C C . CYS A 1 176 ? -7.529 -1.979 -13.034 1.00 94.06 176 CYS A C 1
ATOM 1445 O O . CYS A 1 176 ? -6.922 -1.660 -12.010 1.00 94.06 176 CYS A O 1
ATOM 1447 N N . PRO A 1 177 ? -8.551 -1.234 -13.492 1.00 90.94 177 PRO A N 1
ATOM 1448 C CA . PRO A 1 177 ? -9.005 -0.031 -12.791 1.00 90.94 177 PRO A CA 1
ATOM 1449 C C . PRO A 1 177 ? -9.369 -0.262 -11.314 1.00 90.94 177 PRO A C 1
ATOM 1451 O O . PRO A 1 177 ? -9.275 0.654 -10.507 1.00 90.94 177 PRO A O 1
ATOM 1454 N N . GLY A 1 178 ? -9.757 -1.486 -10.938 1.00 93.94 178 GLY A N 1
ATOM 1455 C CA . GLY A 1 178 ? -10.029 -1.858 -9.549 1.00 93.94 178 GLY A CA 1
ATOM 1456 C C . GLY A 1 178 ? -8.788 -2.047 -8.672 1.00 93.94 178 GLY A C 1
ATOM 1457 O O . GLY A 1 178 ? -8.940 -2.250 -7.470 1.00 93.94 178 GLY A O 1
ATOM 1458 N N . SER A 1 179 ? -7.581 -2.017 -9.242 1.00 96.75 179 SER A N 1
ATOM 1459 C CA . SER A 1 179 ? -6.309 -2.218 -8.537 1.00 96.75 179 SER A CA 1
ATOM 1460 C C . SER A 1 179 ? -5.689 -0.917 -8.008 1.00 96.75 179 SER A C 1
ATOM 1462 O O . SER A 1 179 ? -4.614 -0.974 -7.418 1.00 96.75 179 SER A O 1
ATOM 1464 N N . SER A 1 180 ? -6.310 0.250 -8.212 1.00 96.06 180 SER A N 1
ATOM 1465 C CA . SER A 1 180 ? -5.790 1.526 -7.693 1.00 96.06 180 SER A CA 1
ATOM 1466 C C . SER A 1 180 ? -5.524 1.465 -6.188 1.00 96.06 180 SER A C 1
ATOM 1468 O O . SER A 1 180 ? -6.314 0.893 -5.432 1.00 96.06 180 SER A O 1
ATOM 1470 N N . GLY A 1 181 ? -4.401 2.040 -5.753 1.00 96.94 181 GLY A N 1
ATOM 1471 C CA . GLY A 1 181 ? -3.969 1.991 -4.354 1.00 96.94 181 GLY A CA 1
ATOM 1472 C C . GLY A 1 181 ? -3.242 0.701 -3.955 1.00 96.94 181 GLY A C 1
ATOM 1473 O O . GLY A 1 181 ? -2.883 0.542 -2.791 1.00 96.94 181 GLY A O 1
ATOM 1474 N N . ALA A 1 182 ? -3.041 -0.242 -4.883 1.00 97.88 182 ALA A N 1
ATOM 1475 C CA . ALA A 1 182 ? -2.337 -1.495 -4.609 1.00 97.88 182 ALA A CA 1
ATOM 1476 C C . ALA A 1 182 ? -0.866 -1.256 -4.274 1.00 97.88 182 ALA A C 1
ATOM 1478 O O . ALA A 1 182 ? -0.246 -0.352 -4.837 1.00 97.88 182 ALA A O 1
ATOM 1479 N N . SER A 1 183 ? -0.297 -2.097 -3.408 1.00 97.50 183 SER A N 1
ATOM 1480 C CA . SER A 1 183 ? 1.132 -2.036 -3.117 1.00 97.50 183 SER A CA 1
ATOM 1481 C C . SER A 1 183 ? 1.920 -2.689 -4.249 1.00 97.50 183 SER A C 1
ATOM 1483 O O . SER A 1 18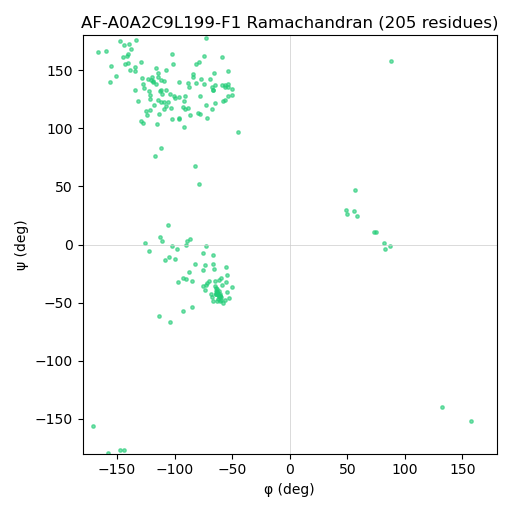3 ? 1.648 -3.819 -4.661 1.00 97.50 183 SER A O 1
ATOM 1485 N N . VAL A 1 184 ? 2.895 -1.954 -4.764 1.00 98.00 184 VAL A N 1
ATOM 1486 C CA . VAL A 1 184 ? 3.758 -2.335 -5.880 1.00 98.00 184 VAL A CA 1
ATOM 1487 C C . VAL A 1 184 ? 5.161 -2.495 -5.326 1.00 98.00 184 VAL A C 1
ATOM 1489 O O . VAL A 1 184 ? 5.759 -1.518 -4.905 1.00 98.00 184 VAL A O 1
ATOM 1492 N N . HIS A 1 185 ? 5.688 -3.710 -5.292 1.00 97.44 185 HIS A N 1
ATOM 1493 C CA . HIS A 1 185 ? 6.997 -4.014 -4.723 1.00 97.44 185 HIS A CA 1
ATOM 1494 C C . HIS A 1 185 ? 8.011 -4.182 -5.855 1.00 97.44 185 HIS A C 1
ATOM 1496 O O . HIS A 1 185 ? 7.968 -5.188 -6.561 1.00 97.44 185 HIS A O 1
ATOM 1502 N N . CYS A 1 186 ? 8.912 -3.215 -6.021 1.00 96.75 186 CYS A N 1
ATOM 1503 C CA . CYS A 1 186 ? 10.037 -3.262 -6.956 1.00 96.75 186 CYS A CA 1
ATOM 1504 C C . CYS A 1 186 ? 11.279 -3.735 -6.190 1.00 96.75 186 CYS A C 1
ATOM 1506 O O . CYS A 1 186 ? 11.796 -3.015 -5.331 1.00 96.75 186 CYS A O 1
ATOM 1508 N N . LEU A 1 187 ? 11.733 -4.964 -6.444 1.00 95.94 187 LEU A N 1
ATOM 1509 C CA . LEU A 1 187 ? 12.747 -5.598 -5.598 1.00 95.94 187 LEU A CA 1
ATOM 1510 C C . LEU A 1 187 ? 14.094 -4.869 -5.694 1.00 95.94 187 LEU A C 1
ATOM 1512 O O . LEU A 1 187 ? 14.554 -4.555 -6.787 1.00 95.94 187 LEU A O 1
ATOM 1516 N N . GLY A 1 188 ? 14.707 -4.592 -4.538 1.00 94.31 188 GLY A N 1
ATOM 1517 C CA . GLY A 1 188 ? 15.953 -3.821 -4.424 1.00 94.31 188 GLY A CA 1
ATOM 1518 C C . GLY A 1 188 ? 15.786 -2.291 -4.434 1.00 94.31 188 GLY A C 1
ATOM 1519 O O . GLY A 1 188 ? 16.768 -1.577 -4.231 1.00 94.31 188 GLY A O 1
ATOM 1520 N N . TYR A 1 189 ? 14.560 -1.789 -4.620 1.00 92.25 189 TYR A N 1
ATOM 1521 C CA . TYR A 1 189 ? 14.210 -0.370 -4.462 1.00 92.25 189 TYR A CA 1
ATOM 1522 C C . TYR A 1 189 ? 13.272 -0.163 -3.288 1.00 92.25 189 TYR A C 1
ATOM 1524 O O . TYR A 1 189 ? 13.602 0.505 -2.310 1.00 92.25 189 TYR A O 1
ATOM 1532 N N . GLY A 1 190 ? 12.098 -0.782 -3.376 1.00 91.88 190 GLY A N 1
ATOM 1533 C CA . GLY A 1 190 ? 11.119 -0.691 -2.325 1.00 91.88 190 GLY A CA 1
ATOM 1534 C C . GLY A 1 190 ? 9.696 -0.956 -2.754 1.00 91.88 190 GLY A C 1
ATOM 1535 O O . GLY A 1 190 ? 9.440 -1.735 -3.671 1.00 91.88 190 GLY A O 1
ATOM 1536 N N . TRP A 1 191 ? 8.754 -0.352 -2.036 1.00 92.12 191 TRP A N 1
ATOM 1537 C CA . TRP A 1 191 ? 7.337 -0.469 -2.344 1.00 92.12 191 TRP A CA 1
ATOM 1538 C C . TRP A 1 191 ? 6.731 0.905 -2.644 1.00 92.12 191 TRP A C 1
ATOM 1540 O O . TRP A 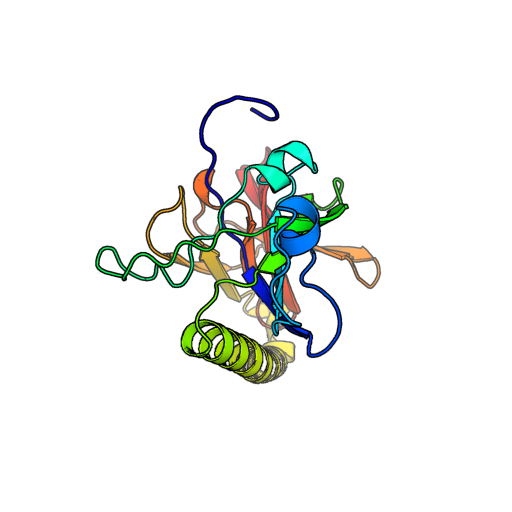1 191 ? 7.089 1.908 -2.033 1.00 92.12 191 TRP A O 1
ATOM 1550 N N . TYR A 1 192 ? 5.801 0.904 -3.587 1.00 95.31 192 TYR A N 1
ATOM 1551 C CA . TYR A 1 192 ? 5.154 2.052 -4.209 1.00 95.31 192 TYR A CA 1
ATOM 1552 C C . TYR A 1 192 ? 3.641 1.809 -4.252 1.00 95.31 192 TYR A C 1
ATOM 1554 O O . TYR A 1 192 ? 3.163 0.717 -3.922 1.00 95.31 192 TYR A O 1
ATOM 1562 N N . ILE A 1 193 ? 2.874 2.795 -4.707 1.00 96.69 193 ILE A N 1
ATOM 1563 C CA . ILE A 1 193 ? 1.429 2.667 -4.918 1.00 96.69 193 ILE A CA 1
ATOM 1564 C C . ILE A 1 193 ? 1.096 2.619 -6.397 1.00 96.69 193 ILE A C 1
ATOM 1566 O O . ILE A 1 193 ? 1.563 3.455 -7.158 1.00 96.69 193 ILE A O 1
ATOM 1570 N N . HIS A 1 194 ? 0.257 1.671 -6.816 1.00 97.38 194 HIS A N 1
ATOM 1571 C CA . HIS A 1 194 ? -0.307 1.675 -8.163 1.00 97.38 194 HIS A CA 1
ATOM 1572 C C . HIS A 1 194 ? -1.271 2.858 -8.340 1.00 97.38 194 HIS A C 1
ATOM 1574 O O . HIS A 1 194 ? -2.330 2.905 -7.704 1.00 97.38 194 HIS A O 1
ATOM 1580 N N . CYS A 1 195 ? -0.919 3.770 -9.246 1.00 94.50 195 CYS A N 1
ATOM 1581 C CA . CYS A 1 195 ? -1.649 5.019 -9.494 1.00 94.50 195 CYS A CA 1
ATOM 1582 C C . CYS A 1 195 ? -2.474 4.983 -10.794 1.00 94.50 195 CYS A C 1
ATOM 1584 O O . CYS A 1 195 ? -3.306 5.853 -11.038 1.00 94.50 195 CYS A O 1
ATOM 1586 N N . GLY A 1 196 ? -2.278 3.965 -11.639 1.00 93.50 196 GLY A N 1
ATOM 1587 C CA . GLY A 1 196 ? -3.085 3.746 -12.837 1.00 93.50 196 GLY A CA 1
ATOM 1588 C C . GLY A 1 196 ? -2.256 3.475 -14.088 1.00 93.50 196 GLY A C 1
ATOM 1589 O O . GLY A 1 196 ? -1.281 2.719 -14.064 1.00 93.50 196 GLY A O 1
ATOM 1590 N N . ARG A 1 197 ? -2.693 4.045 -15.216 1.00 93.94 197 ARG A N 1
ATOM 1591 C CA . ARG A 1 197 ? -2.168 3.755 -16.555 1.00 93.94 197 ARG A CA 1
ATOM 1592 C C . ARG A 1 197 ? -1.927 5.041 -17.344 1.00 93.94 197 ARG A C 1
ATOM 1594 O O . ARG A 1 197 ? -2.793 5.908 -17.395 1.00 93.94 197 ARG A O 1
ATOM 1601 N N . LEU A 1 198 ? -0.758 5.137 -17.966 1.00 92.31 198 LEU A N 1
ATOM 1602 C CA . LEU A 1 198 ? -0.380 6.207 -18.886 1.00 92.31 198 LEU A CA 1
ATOM 1603 C C . LEU A 1 198 ? -1.085 6.036 -20.240 1.00 92.31 198 LEU A C 1
ATOM 1605 O O . LEU A 1 198 ? -1.510 4.937 -20.601 1.00 92.31 198 LEU A O 1
ATOM 1609 N N . GLN A 1 199 ? -1.138 7.106 -21.039 1.00 92.69 199 GLN A N 1
ATOM 1610 C CA . GLN A 1 199 ? -1.691 7.064 -22.402 1.00 92.69 199 GLN A CA 1
ATOM 1611 C C . GLN A 1 199 ? -0.947 6.083 -23.321 1.00 92.69 199 GLN A C 1
ATOM 1613 O O . GLN A 1 199 ? -1.554 5.481 -24.199 1.00 92.69 199 GLN A O 1
ATOM 1618 N N . THR A 1 200 ? 0.347 5.859 -23.071 1.00 92.12 200 THR A N 1
ATOM 1619 C CA . THR A 1 200 ? 1.175 4.856 -23.764 1.00 92.12 200 THR A CA 1
ATOM 1620 C C . THR A 1 200 ? 0.753 3.414 -23.474 1.00 92.12 200 THR A C 1
ATOM 1622 O O . THR A 1 200 ? 1.266 2.475 -24.076 1.00 92.12 200 THR A O 1
ATOM 1625 N N . GLY A 1 201 ? -0.162 3.215 -22.525 1.00 92.69 201 GLY A N 1
ATOM 1626 C CA . GLY A 1 201 ? -0.636 1.910 -22.106 1.00 92.69 201 GLY A CA 1
ATOM 1627 C C . GLY A 1 201 ? 0.214 1.252 -21.018 1.00 92.69 201 GLY A C 1
ATOM 1628 O O . GLY A 1 201 ? -0.163 0.167 -20.576 1.00 92.69 201 GLY A O 1
ATOM 1629 N N . LEU A 1 202 ? 1.299 1.883 -20.560 1.00 94.94 202 LEU A N 1
ATOM 1630 C CA . LEU A 1 202 ? 2.083 1.419 -19.412 1.00 94.94 202 LEU A CA 1
ATOM 1631 C C . LEU A 1 202 ? 1.388 1.761 -18.094 1.00 94.94 202 LEU A C 1
ATOM 1633 O O . LEU A 1 202 ? 0.801 2.832 -17.949 1.00 94.94 202 LEU A O 1
ATOM 1637 N N . HIS A 1 203 ? 1.477 0.864 -17.121 1.00 96.88 203 HIS A N 1
ATOM 1638 C CA . HIS A 1 203 ? 1.080 1.150 -15.747 1.00 96.88 203 HIS A CA 1
ATOM 1639 C C . HIS A 1 203 ? 2.169 1.945 -15.038 1.00 96.88 203 HIS A C 1
ATOM 1641 O O . HIS A 1 203 ? 3.326 1.874 -15.453 1.00 96.88 203 HIS A O 1
ATOM 1647 N N . TYR A 1 204 ? 1.813 2.681 -13.984 1.00 95.88 204 TYR A N 1
ATOM 1648 C CA . TYR A 1 204 ? 2.799 3.401 -13.181 1.00 95.88 204 TYR A CA 1
ATOM 1649 C C . TYR A 1 204 ? 2.507 3.367 -11.679 1.00 95.88 204 TYR A C 1
ATOM 1651 O O . TYR A 1 204 ? 1.365 3.166 -11.249 1.00 95.88 204 TYR A O 1
ATOM 1659 N N . SER A 1 205 ? 3.561 3.552 -10.884 1.00 95.62 205 SER A N 1
ATOM 1660 C CA . SER A 1 205 ? 3.487 3.695 -9.429 1.00 95.62 205 SER A CA 1
ATOM 1661 C C . SER A 1 205 ? 4.337 4.842 -8.902 1.00 95.62 205 SER A C 1
ATOM 1663 O O . SER A 1 205 ? 5.356 5.145 -9.515 1.00 95.62 205 SER A O 1
ATOM 1665 N N . SER A 1 206 ? 3.952 5.409 -7.758 1.00 92.88 206 SER A N 1
ATOM 1666 C CA . SER A 1 206 ? 4.668 6.506 -7.079 1.00 92.88 206 SER A CA 1
ATOM 1667 C C . SER A 1 206 ? 4.909 6.193 -5.592 1.00 92.88 206 SER A C 1
ATOM 1669 O O . SER A 1 206 ? 4.183 5.363 -5.025 1.00 92.88 206 SER A O 1
ATOM 1671 N N . THR A 1 207 ? 5.920 6.830 -4.984 1.00 83.00 207 THR A N 1
ATOM 1672 C CA . THR A 1 207 ? 6.206 6.825 -3.530 1.00 83.00 207 THR A CA 1
ATOM 1673 C C . THR A 1 207 ? 5.627 8.013 -2.792 1.00 83.00 207 THR A C 1
ATOM 1675 O O . THR A 1 207 ? 5.524 9.100 -3.403 1.00 83.00 207 THR A O 1
#

Secondary structure (DSSP, 8-state):
-TT-SS------EEEEEEEE-SS--HHHHHTT-------EEEEEEEEETTTS-SHHHHHT--EEE---STTS--EEE--EEEEEEEETTTTEEEEEEEES---HHHHHHHHHHHHHHHHHHHHHHHHHTTTHHHH-EEEEEE-GGG-S-EEEEEEEEEEEEEETTEEEEEE-S---GGGTT-EEEETTTEEEEEEEE-TTS-EEEE-

Sequence (207 aa):
MKGSKSLRTGSGIVKAVIKWKRGRCPIDRYQNSFKPEKQWWTLRVLTAANVIFDDSEANHTTLRLFYDKEDSPEVVVNVMISNVSKDINNDISLLDCVTCELNLNVVNRLREMVKHYDDLYEKVAQKYEQSRDIDKLMFIVSHPHGCRKQVSIGQWKDHVQFSDYFDRFTYTTCTCPGSSGASVHCLGYGWYIHCGRLQTGLHYSST

Radius of gyration: 17.87 Å; Cα contacts (8 Å, |Δi|>4): 464; chains: 1; bounding box: 45×33×55 Å